Protein AF-A0A7C2S9M1-F1 (afdb_monomer)

Radius of gyration: 26.52 Å; Cα contacts (8 Å, |Δi|>4): 314; chains: 1; bounding box: 68×58×62 Å

Structure (mmCIF, N/CA/C/O backbone):
data_AF-A0A7C2S9M1-F1
#
_entry.id   AF-A0A7C2S9M1-F1
#
loop_
_atom_site.group_PDB
_atom_site.id
_atom_site.type_symbol
_atom_site.label_atom_id
_atom_site.label_alt_id
_atom_site.label_comp_id
_atom_site.label_asym_id
_atom_site.label_entity_id
_atom_site.label_seq_id
_atom_site.pdbx_PDB_ins_code
_atom_site.Cartn_x
_atom_site.Cartn_y
_atom_site.Cartn_z
_atom_site.occupancy
_atom_site.B_iso_or_equiv
_atom_site.auth_seq_id
_atom_site.auth_comp_id
_atom_site.auth_asym_id
_atom_site.auth_atom_id
_atom_site.pdbx_PDB_model_num
ATOM 1 N N . MET A 1 1 ? -7.386 20.215 34.149 1.00 35.69 1 MET A N 1
ATOM 2 C CA . MET A 1 1 ? -6.941 18.807 33.987 1.00 35.69 1 MET A CA 1
ATOM 3 C C . MET A 1 1 ? -7.559 18.108 32.760 1.00 35.69 1 MET A C 1
ATOM 5 O O . MET A 1 1 ? -6.936 17.193 32.240 1.00 35.69 1 MET A O 1
ATOM 9 N N . MET A 1 2 ? -8.681 18.608 32.210 1.00 27.69 2 MET A N 1
ATOM 10 C CA . MET A 1 2 ? -9.363 18.113 30.991 1.00 27.69 2 MET A CA 1
ATOM 11 C C . MET A 1 2 ? -8.541 18.176 29.682 1.00 27.69 2 MET A C 1
ATOM 13 O O . MET A 1 2 ? -8.671 17.319 28.814 1.00 27.69 2 MET A O 1
ATOM 17 N N . GLY A 1 3 ? -7.644 19.161 29.535 1.00 27.09 3 GLY A N 1
ATOM 18 C CA . GLY A 1 3 ? -6.850 19.355 28.309 1.00 27.09 3 GLY A CA 1
ATOM 19 C C . GLY A 1 3 ? -5.738 18.322 28.064 1.00 27.09 3 GLY A C 1
ATOM 20 O O . GLY A 1 3 ? -5.172 18.287 26.974 1.00 27.09 3 GLY A O 1
ATOM 21 N N . ARG A 1 4 ? -5.409 17.466 29.049 1.00 36.22 4 ARG A N 1
ATOM 22 C CA . ARG A 1 4 ? -4.405 16.393 28.883 1.00 36.22 4 ARG A CA 1
ATOM 23 C C . ARG A 1 4 ? -4.998 15.078 28.361 1.00 36.22 4 ARG A C 1
ATOM 25 O O . ARG A 1 4 ? -4.257 14.320 27.741 1.00 36.22 4 ARG A O 1
ATOM 32 N N . MET A 1 5 ? -6.297 14.829 28.560 1.00 34.53 5 MET A N 1
ATOM 33 C CA . MET A 1 5 ? -6.968 13.582 28.151 1.00 34.53 5 MET A CA 1
ATOM 34 C C . MET A 1 5 ? -7.330 13.575 26.661 1.00 34.53 5 MET A C 1
ATOM 36 O O . MET A 1 5 ? -6.961 12.644 25.945 1.00 34.53 5 MET A O 1
ATOM 40 N N . LEU A 1 6 ? -7.907 14.668 26.147 1.00 35.38 6 LEU A N 1
ATOM 41 C CA . LEU A 1 6 ? -8.216 14.814 24.714 1.00 35.38 6 LEU A CA 1
ATOM 42 C C . LEU A 1 6 ? -6.966 14.739 23.822 1.00 35.38 6 LEU A C 1
ATOM 44 O O . LEU A 1 6 ? -7.042 14.343 22.659 1.00 35.38 6 LEU A O 1
ATOM 48 N N . GLY A 1 7 ? -5.796 15.066 24.374 1.00 32.56 7 GLY A N 1
ATOM 49 C CA . GLY A 1 7 ? -4.521 15.042 23.667 1.00 32.56 7 GLY A CA 1
ATOM 50 C C . GLY A 1 7 ? -3.887 13.661 23.485 1.00 32.56 7 GLY A C 1
ATOM 51 O O . GLY A 1 7 ? -2.871 13.600 22.803 1.00 32.56 7 GLY A O 1
ATOM 52 N N . ARG A 1 8 ? -4.398 12.568 24.072 1.00 41.59 8 ARG A N 1
ATOM 53 C CA . ARG A 1 8 ? -3.764 11.236 23.929 1.00 41.59 8 ARG A CA 1
ATOM 54 C C . ARG A 1 8 ? -4.373 10.363 22.835 1.00 41.59 8 ARG A C 1
ATOM 56 O O . ARG A 1 8 ? -3.643 9.592 22.227 1.00 41.59 8 ARG A O 1
ATOM 63 N N . LEU A 1 9 ? -5.655 10.537 22.521 1.00 40.56 9 LEU A N 1
ATOM 64 C CA . LEU A 1 9 ? -6.363 9.704 21.534 1.00 40.56 9 LEU A CA 1
ATOM 65 C C . LEU A 1 9 ? -6.536 10.375 20.182 1.00 40.56 9 LEU A C 1
ATOM 67 O O . LEU A 1 9 ? -6.449 9.729 19.142 1.00 40.56 9 LEU A O 1
ATOM 71 N N . SER A 1 10 ? -6.650 11.702 20.188 1.00 35.19 10 SER A N 1
ATOM 72 C CA . SER A 1 10 ? -6.620 12.524 18.979 1.00 35.19 10 SER A CA 1
ATOM 73 C C . SER A 1 10 ? -5.194 12.803 18.480 1.00 35.19 10 SER A C 1
ATOM 75 O O . SER A 1 10 ? -4.992 13.763 17.745 1.00 35.19 10 SER A O 1
ATOM 77 N N . ARG A 1 11 ? -4.179 12.008 18.866 1.00 39.94 11 ARG A N 1
ATOM 78 C CA . ARG A 1 11 ? -2.767 12.211 18.467 1.00 39.94 11 ARG A CA 1
ATOM 79 C C . ARG A 1 11 ? -2.218 11.276 17.384 1.00 39.94 11 ARG A C 1
ATOM 81 O O . ARG A 1 11 ? -1.064 11.449 17.017 1.00 39.94 11 ARG A O 1
ATOM 88 N N . HIS A 1 12 ? -3.038 10.432 16.758 1.00 46.12 12 HIS A N 1
ATOM 89 C CA . HIS A 1 12 ? -2.711 9.879 15.430 1.00 46.12 12 HIS A CA 1
ATOM 90 C C . HIS A 1 12 ? -3.013 10.765 14.179 1.00 46.12 12 HIS A C 1
ATOM 92 O O . HIS A 1 12 ? -2.731 10.314 13.072 1.00 46.12 12 HIS A O 1
ATOM 98 N N . PRO A 1 13 ? -3.494 12.034 14.236 1.00 36.91 13 PRO A N 1
ATOM 99 C CA . PRO A 1 13 ? -3.621 12.888 13.052 1.00 36.91 13 PRO A CA 1
ATOM 100 C C . PRO A 1 13 ? -2.355 13.682 12.686 1.00 36.91 13 PRO A C 1
ATOM 102 O O . PRO A 1 13 ? -2.393 14.423 11.709 1.00 36.91 13 PRO A O 1
ATOM 105 N N . ARG A 1 14 ? -1.227 13.553 13.407 1.00 46.19 14 ARG A N 1
ATOM 106 C CA . ARG A 1 14 ? 0.032 14.251 13.045 1.00 46.19 14 ARG A CA 1
ATOM 107 C C . ARG A 1 14 ? 1.101 13.365 12.400 1.00 46.19 14 ARG A C 1
ATOM 109 O O . ARG A 1 14 ? 2.083 13.890 11.885 1.00 46.19 14 ARG A O 1
ATOM 116 N N . GLU A 1 15 ? 0.892 12.052 12.345 1.00 53.28 15 GLU A N 1
ATOM 117 C CA . GLU A 1 15 ? 1.808 11.132 11.651 1.00 53.28 15 GLU A CA 1
ATOM 118 C C . GLU A 1 15 ? 1.802 11.337 10.134 1.00 53.28 15 GLU A C 1
ATOM 120 O O . GLU A 1 15 ? 2.834 11.158 9.491 1.00 53.28 15 GLU A O 1
ATOM 125 N N . GLY A 1 16 ? 0.673 11.798 9.579 1.00 61.56 16 GLY A N 1
ATOM 126 C CA . GLY A 1 16 ? 0.530 12.021 8.139 1.00 61.56 16 GLY A CA 1
ATOM 127 C C . GLY A 1 16 ? 1.508 13.050 7.569 1.00 61.56 16 GLY A C 1
ATOM 128 O O . GLY A 1 16 ? 1.836 12.971 6.395 1.00 61.56 16 GLY A O 1
ATOM 129 N N . VAL A 1 17 ? 2.003 13.984 8.392 1.00 74.50 17 VAL A N 1
ATOM 130 C CA . VAL A 1 17 ? 2.982 15.003 7.968 1.00 74.50 17 VAL A CA 1
ATOM 131 C C . VAL A 1 17 ? 4.390 14.684 8.480 1.00 74.50 17 VAL A C 1
ATOM 133 O O . VAL A 1 17 ? 5.373 15.056 7.846 1.00 74.50 17 VAL A O 1
ATOM 136 N N . LEU A 1 18 ? 4.510 13.945 9.588 1.00 83.31 18 LEU A N 1
ATOM 137 C CA . LEU A 1 18 ? 5.804 13.617 10.186 1.00 83.31 18 LEU A CA 1
ATOM 138 C C . LEU A 1 18 ? 6.682 12.780 9.246 1.00 83.31 18 LEU A C 1
ATOM 140 O O . LEU A 1 18 ? 7.838 13.132 9.031 1.00 83.31 18 LEU A O 1
ATOM 144 N N . PHE A 1 19 ? 6.147 11.699 8.672 1.00 86.12 19 PHE A N 1
ATOM 145 C CA . PHE A 1 19 ? 6.928 10.830 7.787 1.00 86.12 19 PHE A CA 1
ATOM 146 C C . PHE A 1 19 ? 7.359 11.513 6.482 1.00 86.12 19 PHE A C 1
ATOM 148 O O . PHE A 1 19 ? 8.540 11.409 6.161 1.00 86.12 19 PHE A O 1
ATOM 155 N N . PRO A 1 20 ? 6.497 12.261 5.765 1.00 88.69 20 PRO A N 1
ATOM 156 C CA . PRO A 1 20 ? 6.938 13.033 4.602 1.00 88.69 20 PRO A CA 1
ATOM 157 C C . PRO A 1 20 ? 8.044 14.045 4.924 1.00 88.69 20 PRO A C 1
ATOM 159 O O . PRO A 1 20 ? 9.014 14.162 4.172 1.00 88.69 20 PRO A O 1
ATOM 162 N N . LEU A 1 21 ? 7.939 14.747 6.060 1.00 89.50 21 LEU A N 1
ATOM 163 C CA . LEU A 1 21 ? 8.978 15.681 6.504 1.00 89.50 21 LEU A CA 1
ATOM 164 C C . LEU A 1 21 ? 10.290 14.959 6.820 1.00 89.50 21 LEU A C 1
ATOM 166 O O . LEU A 1 21 ? 11.351 15.403 6.383 1.00 89.50 21 LEU A O 1
ATOM 170 N N . LEU A 1 22 ? 10.226 13.835 7.539 1.00 90.69 22 LEU A N 1
ATOM 171 C CA . LEU A 1 22 ? 11.396 13.010 7.836 1.00 90.69 22 LEU A CA 1
ATOM 172 C C . LEU A 1 22 ? 12.034 12.455 6.561 1.00 90.69 22 LEU A C 1
ATOM 174 O O . LEU A 1 22 ? 13.250 12.526 6.434 1.00 90.69 22 LEU A O 1
ATOM 178 N N . ASP A 1 23 ? 11.250 11.965 5.601 1.00 91.38 23 ASP A N 1
ATOM 179 C CA . ASP A 1 23 ? 11.767 11.464 4.325 1.00 91.38 23 ASP A CA 1
ATOM 180 C C . ASP A 1 23 ? 12.412 12.589 3.498 1.00 91.38 23 ASP A C 1
ATOM 182 O O . ASP A 1 23 ? 13.440 12.361 2.860 1.00 91.38 23 ASP A O 1
ATOM 186 N N . GLY A 1 24 ? 11.873 13.813 3.557 1.00 90.38 24 GLY A N 1
ATOM 187 C CA . GLY A 1 24 ? 12.497 14.998 2.962 1.00 90.38 24 GLY A CA 1
ATOM 188 C C . GLY A 1 24 ? 13.842 15.341 3.613 1.00 90.38 24 GLY A C 1
ATOM 189 O O . GLY A 1 24 ? 14.839 15.527 2.915 1.00 90.38 24 GLY A O 1
ATOM 190 N N . LEU A 1 25 ? 13.904 15.353 4.949 1.00 92.44 25 LEU A N 1
ATOM 191 C CA . LEU A 1 25 ? 15.147 15.576 5.700 1.00 92.44 25 LEU A CA 1
ATOM 192 C C . LEU A 1 25 ? 16.182 14.475 5.440 1.00 92.44 25 LEU A C 1
ATOM 194 O O . LEU A 1 25 ? 17.357 14.774 5.235 1.00 92.44 25 LEU A O 1
ATOM 198 N N . LEU A 1 26 ? 15.750 13.213 5.401 1.00 93.69 26 LEU A N 1
ATOM 199 C CA . LEU A 1 26 ? 16.592 12.068 5.061 1.00 93.69 26 LEU A CA 1
ATOM 200 C C . LEU A 1 26 ? 17.135 12.176 3.641 1.00 93.69 26 LEU A C 1
ATOM 202 O O . LEU A 1 26 ? 18.296 11.849 3.424 1.00 93.69 26 LEU A O 1
ATOM 206 N N . LEU A 1 27 ? 16.331 12.640 2.679 1.00 91.44 27 LEU A N 1
ATOM 207 C CA . LEU A 1 27 ? 16.788 12.821 1.303 1.00 91.44 27 LEU A CA 1
ATOM 208 C C . LEU A 1 27 ? 17.888 13.884 1.237 1.00 91.44 27 LEU A C 1
ATOM 210 O O . LEU A 1 27 ? 18.922 13.655 0.612 1.00 91.44 27 LEU A O 1
ATOM 214 N N . VAL A 1 28 ? 17.689 15.021 1.910 1.00 89.81 28 VAL A N 1
ATOM 215 C CA . VAL A 1 28 ? 18.697 16.088 1.990 1.00 89.81 28 VAL A CA 1
ATOM 216 C C . VAL A 1 28 ? 19.964 15.578 2.679 1.00 89.81 28 VAL A C 1
ATOM 218 O O . VAL A 1 28 ? 21.058 15.752 2.147 1.00 89.81 28 VAL A O 1
ATOM 221 N N . ALA A 1 29 ? 19.833 14.889 3.814 1.00 91.81 29 ALA A N 1
ATOM 222 C CA . ALA A 1 29 ? 20.965 14.311 4.533 1.00 91.81 29 ALA A CA 1
ATOM 223 C C . ALA A 1 29 ? 21.718 13.270 3.686 1.00 91.81 29 ALA A C 1
ATOM 225 O O . ALA A 1 29 ? 22.946 13.291 3.640 1.00 91.81 29 ALA A O 1
ATOM 226 N N . ALA A 1 30 ? 21.000 12.401 2.970 1.00 92.19 30 ALA A N 1
ATOM 227 C CA . ALA A 1 30 ? 21.582 11.415 2.067 1.00 92.19 30 ALA A CA 1
ATOM 228 C C . ALA A 1 30 ? 22.303 12.078 0.888 1.00 92.19 30 ALA A C 1
ATOM 230 O O . ALA A 1 30 ? 23.391 11.640 0.523 1.00 92.19 30 ALA A O 1
ATOM 231 N N . ALA A 1 31 ? 21.744 13.156 0.330 1.00 87.81 31 ALA A N 1
ATOM 232 C CA . ALA A 1 31 ? 22.381 13.922 -0.736 1.00 87.81 31 ALA A CA 1
ATOM 233 C C . ALA A 1 31 ? 23.676 14.593 -0.264 1.00 87.81 31 ALA A C 1
ATOM 235 O O . ALA A 1 31 ? 24.699 14.505 -0.943 1.00 87.81 31 ALA A O 1
ATOM 236 N N . VAL A 1 32 ? 23.657 15.206 0.924 1.00 88.12 32 VAL A N 1
ATOM 237 C CA . VAL A 1 32 ? 24.851 15.797 1.542 1.00 88.12 32 VAL A CA 1
ATOM 238 C C . VAL A 1 32 ? 25.895 14.718 1.817 1.00 88.12 32 VAL A C 1
ATOM 240 O O . VAL A 1 32 ? 27.049 14.875 1.427 1.00 88.12 32 VAL A O 1
ATOM 243 N N . LEU A 1 33 ? 25.510 13.592 2.418 1.00 90.44 33 LEU A N 1
ATOM 244 C CA . LEU A 1 33 ? 26.434 12.495 2.703 1.00 90.44 33 LEU A CA 1
ATOM 245 C C . LEU A 1 33 ? 27.051 11.926 1.418 1.00 90.44 33 LEU A C 1
ATOM 247 O O . LEU A 1 33 ? 28.268 11.770 1.340 1.00 90.44 33 LEU A O 1
ATOM 251 N N . ALA A 1 34 ? 26.239 11.672 0.389 1.00 88.69 34 ALA A N 1
ATOM 252 C CA . ALA A 1 34 ? 26.712 11.186 -0.904 1.00 88.69 34 ALA A CA 1
ATOM 253 C C . ALA A 1 34 ? 27.684 12.177 -1.564 1.00 88.69 34 ALA A C 1
ATOM 255 O O . ALA A 1 34 ? 28.666 11.762 -2.179 1.00 88.69 34 ALA A O 1
ATOM 256 N N . HIS A 1 35 ? 27.456 13.482 -1.396 1.00 86.31 35 HIS A N 1
ATOM 257 C CA . HIS A 1 35 ? 28.368 14.529 -1.858 1.00 86.31 35 HIS A CA 1
ATOM 258 C C . HIS A 1 35 ? 29.698 14.510 -1.103 1.00 86.31 35 HIS A C 1
ATOM 260 O O . HIS A 1 35 ? 30.757 14.565 -1.724 1.00 86.31 35 HIS A O 1
ATOM 266 N N . TYR A 1 36 ? 29.655 14.384 0.224 1.00 86.38 36 TYR A N 1
ATOM 267 C CA . TYR A 1 36 ? 30.847 14.311 1.073 1.00 86.38 36 TYR A CA 1
ATOM 268 C C . TYR A 1 36 ? 31.701 13.072 0.798 1.00 86.38 36 TYR A C 1
ATOM 270 O O . TYR A 1 36 ? 32.923 13.175 0.789 1.00 86.38 36 TYR A O 1
ATOM 278 N N . VAL A 1 37 ? 31.070 11.918 0.568 1.00 87.75 37 VAL A N 1
ATOM 279 C CA . VAL A 1 37 ? 31.766 10.664 0.243 1.00 87.75 37 VAL A CA 1
ATOM 280 C C . VAL A 1 37 ? 32.378 10.721 -1.156 1.00 87.75 37 VAL A C 1
ATOM 282 O O . VAL A 1 37 ? 33.443 10.157 -1.391 1.00 87.75 37 VAL A O 1
ATOM 285 N N . ARG A 1 38 ? 31.711 11.391 -2.099 1.00 84.31 38 ARG A N 1
ATOM 286 C CA . ARG A 1 38 ? 32.129 11.405 -3.501 1.00 84.31 38 ARG A CA 1
ATOM 287 C C . ARG A 1 38 ? 33.210 12.434 -3.821 1.00 84.31 38 ARG A C 1
ATOM 289 O O . ARG A 1 38 ? 34.024 12.174 -4.705 1.00 84.31 38 ARG A O 1
ATOM 296 N N . PHE A 1 39 ? 33.177 13.607 -3.192 1.00 84.50 39 PHE A N 1
ATOM 297 C CA . PHE A 1 39 ? 34.036 14.729 -3.570 1.00 84.50 39 PHE A CA 1
ATOM 298 C C . PHE A 1 39 ? 35.096 15.033 -2.512 1.00 84.50 39 PHE A C 1
ATOM 300 O O . PHE A 1 39 ? 34.823 15.141 -1.311 1.00 84.50 39 PHE A O 1
ATOM 307 N N . ASN A 1 40 ? 36.321 15.253 -2.987 1.00 83.12 40 ASN A N 1
ATOM 308 C CA . ASN A 1 40 ? 37.431 15.694 -2.154 1.00 83.12 40 ASN A CA 1
ATOM 309 C C . ASN A 1 40 ? 37.140 17.069 -1.520 1.00 83.12 40 ASN A C 1
ATOM 311 O O . ASN A 1 40 ? 36.361 17.851 -2.070 1.00 83.12 40 ASN A O 1
ATOM 315 N N . PRO A 1 41 ? 37.758 17.395 -0.365 1.00 81.56 41 PRO A N 1
ATOM 316 C CA . PRO A 1 41 ? 37.507 18.647 0.356 1.00 81.56 41 PRO A CA 1
ATOM 317 C C . PRO A 1 41 ? 37.638 19.910 -0.505 1.00 81.56 41 PRO A C 1
ATOM 319 O O . PRO A 1 41 ? 36.868 20.848 -0.323 1.00 81.56 41 PRO A O 1
ATOM 322 N N . VAL A 1 42 ? 38.577 19.906 -1.454 1.00 76.75 42 VAL A N 1
ATOM 323 C CA . VAL A 1 42 ? 38.878 21.039 -2.339 1.00 76.75 42 VAL A CA 1
ATOM 324 C C . VAL A 1 42 ? 37.746 21.292 -3.345 1.00 76.75 42 VAL A C 1
ATOM 326 O O . VAL A 1 42 ? 37.352 22.435 -3.556 1.00 76.75 42 VAL A O 1
ATOM 329 N N . ASP A 1 43 ? 37.145 20.233 -3.895 1.00 77.38 43 ASP A N 1
ATOM 330 C CA . ASP A 1 43 ? 36.100 20.335 -4.926 1.00 77.38 43 ASP A CA 1
ATOM 331 C C . ASP A 1 43 ? 34.683 20.466 -4.343 1.00 77.38 43 ASP A C 1
ATOM 333 O O . ASP A 1 43 ? 33.731 20.827 -5.045 1.00 77.38 43 ASP A O 1
ATOM 337 N N . ARG A 1 44 ? 34.518 20.180 -3.042 1.00 81.25 44 ARG A N 1
ATOM 338 C CA . ARG A 1 44 ? 33.210 20.174 -2.368 1.00 81.25 44 ARG A CA 1
ATOM 339 C C . ARG A 1 44 ? 32.494 21.516 -2.453 1.00 81.25 44 ARG A C 1
ATOM 341 O O . ARG A 1 44 ? 31.294 21.521 -2.730 1.00 81.25 44 ARG A O 1
ATOM 348 N N . ALA A 1 45 ? 33.211 22.618 -2.228 1.00 77.38 45 ALA A N 1
ATOM 349 C CA . ALA A 1 45 ? 32.640 23.964 -2.230 1.00 77.38 45 ALA A CA 1
ATOM 350 C C . ALA A 1 45 ? 32.132 24.361 -3.625 1.00 77.38 45 ALA A C 1
ATOM 352 O O . ALA A 1 45 ? 31.001 24.825 -3.764 1.00 77.38 45 ALA A O 1
ATOM 353 N N . ALA A 1 46 ? 32.922 24.084 -4.666 1.00 76.12 46 ALA A N 1
ATOM 354 C CA . ALA A 1 46 ? 32.559 24.381 -6.048 1.00 76.12 46 ALA A CA 1
ATOM 355 C C . ALA A 1 46 ? 31.340 23.569 -6.518 1.00 76.12 46 ALA A C 1
ATOM 357 O O . ALA A 1 46 ? 30.453 24.101 -7.184 1.00 76.12 46 ALA A O 1
ATOM 358 N N . HIS A 1 47 ? 31.252 22.287 -6.152 1.00 75.00 47 HIS A N 1
ATOM 359 C CA . HIS A 1 47 ? 30.088 21.473 -6.504 1.00 75.00 47 HIS A CA 1
ATOM 360 C C . HIS A 1 47 ? 28.834 21.823 -5.688 1.00 75.00 47 HIS A C 1
ATOM 362 O O . HIS A 1 47 ? 27.728 21.704 -6.213 1.00 75.00 47 HIS A O 1
ATOM 368 N N . PHE A 1 48 ? 28.982 22.259 -4.433 1.00 74.50 48 PHE A N 1
ATOM 369 C CA . PHE A 1 48 ? 27.846 22.705 -3.622 1.00 74.50 48 PHE A CA 1
ATOM 370 C C . PHE A 1 48 ? 27.254 24.018 -4.159 1.00 74.50 48 PHE A C 1
ATOM 372 O O . PHE A 1 48 ? 26.035 24.132 -4.272 1.00 74.50 48 PHE A O 1
ATOM 379 N N . ALA A 1 49 ? 28.101 24.956 -4.601 1.00 75.19 49 ALA A N 1
ATOM 380 C CA . ALA A 1 49 ? 27.664 26.197 -5.248 1.00 75.19 49 ALA A CA 1
ATOM 381 C C . ALA A 1 49 ? 26.802 25.939 -6.504 1.00 75.19 49 ALA A C 1
ATOM 383 O O . ALA A 1 49 ? 25.739 26.539 -6.670 1.00 75.19 49 ALA A O 1
ATOM 384 N N . ARG A 1 50 ? 27.166 24.948 -7.332 1.00 74.00 50 ARG A N 1
ATOM 385 C CA . ARG A 1 50 ? 26.358 24.554 -8.507 1.00 74.00 50 ARG A CA 1
ATOM 386 C C . ARG A 1 50 ? 24.977 23.997 -8.158 1.00 74.00 50 ARG A C 1
ATOM 388 O O . ARG A 1 50 ? 24.051 24.101 -8.964 1.00 74.00 50 ARG A O 1
ATOM 395 N N . LEU A 1 51 ? 24.827 23.380 -6.982 1.00 72.12 51 LEU A N 1
ATOM 396 C CA . LEU A 1 51 ? 23.526 22.907 -6.503 1.00 72.12 51 LEU A CA 1
ATOM 397 C C . LEU A 1 51 ? 22.630 24.096 -6.130 1.00 72.12 51 LEU A C 1
ATOM 399 O O . LEU A 1 51 ? 21.456 24.100 -6.490 1.00 72.12 51 LEU A O 1
ATOM 403 N N . SER A 1 52 ? 23.189 25.124 -5.479 1.00 73.38 52 SER A N 1
ATOM 404 C CA . SER A 1 52 ? 22.453 26.360 -5.176 1.00 73.38 52 SER A CA 1
ATOM 405 C C . SER A 1 52 ? 22.094 27.179 -6.417 1.00 73.38 52 SER A C 1
ATOM 407 O O . SER A 1 52 ? 21.061 27.838 -6.420 1.00 73.38 52 SER A O 1
ATOM 409 N N . GLU A 1 53 ? 22.886 27.092 -7.487 1.00 79.88 53 GLU A N 1
ATOM 410 C CA . GLU A 1 53 ? 22.568 27.710 -8.784 1.00 79.88 53 GLU A CA 1
ATOM 411 C C . GLU A 1 53 ? 21.375 27.038 -9.486 1.00 79.88 53 GLU A C 1
ATOM 413 O O . GLU A 1 53 ? 20.731 27.647 -10.337 1.00 79.88 53 GLU A O 1
ATOM 418 N N . ASN A 1 54 ? 21.047 25.791 -9.126 1.00 78.81 54 ASN A N 1
ATOM 419 C CA . ASN A 1 54 ? 19.976 25.008 -9.742 1.00 78.81 54 ASN A CA 1
ATOM 420 C C . ASN A 1 54 ? 18.978 24.491 -8.689 1.00 78.81 54 ASN A C 1
ATOM 422 O O . ASN A 1 54 ? 18.807 23.274 -8.542 1.00 78.81 54 ASN A O 1
ATOM 426 N N . PRO A 1 55 ? 18.256 25.385 -7.983 1.00 80.56 55 PRO A N 1
ATOM 427 C CA . PRO A 1 55 ? 17.326 24.984 -6.926 1.00 80.56 55 PRO A CA 1
ATOM 428 C C . PRO A 1 55 ? 16.186 24.106 -7.462 1.00 80.56 55 PRO A C 1
ATOM 430 O O . PRO A 1 55 ? 15.653 23.272 -6.731 1.00 80.56 55 PRO A O 1
ATOM 433 N N . GLY A 1 56 ? 15.858 24.240 -8.754 1.00 82.44 56 GLY A N 1
ATOM 434 C CA . GLY A 1 56 ? 14.848 23.433 -9.433 1.00 82.44 56 GLY A CA 1
ATOM 435 C C . GLY A 1 56 ? 15.078 21.931 -9.277 1.00 82.44 56 GLY A C 1
ATOM 436 O O . GLY A 1 56 ? 14.120 21.222 -8.990 1.00 82.44 56 GLY A O 1
ATOM 437 N N . LEU A 1 57 ? 16.331 21.461 -9.345 1.00 80.25 57 LEU A N 1
ATOM 438 C CA . LEU A 1 57 ? 16.634 20.040 -9.179 1.00 80.25 57 LEU A CA 1
ATOM 439 C C . LEU A 1 57 ? 16.324 19.559 -7.760 1.00 80.25 57 LEU A C 1
ATOM 441 O O . LEU A 1 57 ? 15.734 18.494 -7.594 1.00 80.25 57 LEU A O 1
ATOM 445 N N . ALA A 1 58 ? 16.713 20.329 -6.742 1.00 80.94 58 ALA A N 1
ATOM 446 C CA . ALA A 1 58 ? 16.453 19.984 -5.347 1.00 80.94 58 ALA A CA 1
ATOM 447 C C . ALA A 1 58 ? 14.944 19.952 -5.059 1.00 80.94 58 ALA A C 1
ATOM 449 O O . ALA A 1 58 ? 14.460 19.028 -4.407 1.00 80.94 58 ALA A O 1
ATOM 450 N N . VAL A 1 59 ? 14.193 20.909 -5.615 1.00 84.69 59 VAL A N 1
ATOM 451 C CA . VAL A 1 59 ? 12.731 20.972 -5.494 1.00 84.69 59 VAL A CA 1
ATOM 452 C C . VAL A 1 59 ? 12.065 19.792 -6.199 1.00 84.69 59 VAL A C 1
ATOM 454 O O . VAL A 1 59 ? 11.297 19.073 -5.562 1.00 84.69 59 VAL A O 1
ATOM 457 N N . THR A 1 60 ? 12.393 19.519 -7.469 1.00 84.00 60 THR A N 1
ATOM 458 C CA . THR A 1 60 ? 11.908 18.302 -8.149 1.00 84.00 60 THR A CA 1
ATOM 459 C C . THR A 1 60 ? 12.346 17.045 -7.417 1.00 84.00 60 THR A C 1
ATOM 461 O O . THR A 1 60 ? 11.613 16.064 -7.396 1.00 84.00 60 THR A O 1
ATOM 464 N N . GLY A 1 61 ? 13.508 17.121 -6.770 1.00 83.88 61 GLY A N 1
ATOM 465 C CA . GLY A 1 61 ? 14.093 16.123 -5.903 1.00 83.88 61 GLY A CA 1
ATOM 466 C C . GLY A 1 61 ? 13.139 15.685 -4.789 1.00 83.88 61 GLY A C 1
ATOM 467 O O . GLY A 1 61 ? 12.697 14.544 -4.683 1.00 83.88 61 GLY A O 1
ATOM 468 N N . VAL A 1 62 ? 12.796 16.651 -3.946 1.00 85.75 62 VAL A N 1
ATOM 469 C CA . VAL A 1 62 ? 11.928 16.442 -2.786 1.00 85.75 62 VAL A CA 1
ATOM 470 C C . VAL A 1 62 ? 10.491 16.130 -3.212 1.00 85.75 62 VAL A C 1
ATOM 472 O O . VAL A 1 62 ? 9.880 15.197 -2.695 1.00 85.75 62 VAL A O 1
ATOM 475 N N . LEU A 1 63 ? 9.950 16.859 -4.191 1.00 88.19 63 LEU A N 1
ATOM 476 C CA . LEU A 1 63 ? 8.580 16.637 -4.658 1.00 88.19 63 LEU A CA 1
ATOM 477 C C . LEU A 1 63 ? 8.411 15.268 -5.316 1.00 88.19 63 LEU A C 1
ATOM 479 O O . LEU A 1 63 ? 7.406 14.594 -5.094 1.00 88.19 63 LEU A O 1
ATOM 483 N N . GLY A 1 64 ? 9.392 14.841 -6.107 1.00 87.00 64 GLY A N 1
ATOM 484 C CA . GLY A 1 64 ? 9.332 13.569 -6.800 1.00 87.00 64 GLY A CA 1
ATOM 485 C C . GLY A 1 64 ? 9.448 12.382 -5.850 1.00 87.00 64 GLY A C 1
ATOM 486 O O . GLY A 1 64 ? 8.658 11.447 -5.985 1.00 87.00 64 GLY A O 1
ATOM 487 N N . ILE A 1 65 ? 10.322 12.431 -4.830 1.00 88.88 65 ILE A N 1
ATOM 488 C CA . ILE A 1 65 ? 10.322 11.373 -3.809 1.00 88.88 65 ILE A CA 1
ATOM 489 C C . ILE A 1 65 ? 9.007 11.350 -3.035 1.00 88.88 65 ILE A C 1
ATOM 491 O O . ILE A 1 65 ? 8.494 10.272 -2.759 1.00 88.88 65 ILE A O 1
ATOM 495 N N . TRP A 1 66 ? 8.413 12.504 -2.720 1.00 90.62 66 TRP A N 1
ATOM 496 C CA . TRP A 1 66 ? 7.125 12.538 -2.030 1.00 90.62 66 TRP A CA 1
ATOM 497 C C . TRP A 1 66 ? 6.008 11.943 -2.877 1.00 90.62 66 TRP A C 1
ATOM 499 O O . TRP A 1 66 ? 5.220 11.153 -2.357 1.00 90.62 66 TRP A O 1
ATOM 509 N N . LEU A 1 67 ? 5.965 12.262 -4.171 1.00 88.81 67 LEU A N 1
ATOM 510 C CA . LEU A 1 67 ? 4.992 11.698 -5.101 1.00 88.81 67 LEU A CA 1
ATOM 511 C C . LEU A 1 67 ? 5.143 10.176 -5.192 1.00 88.81 67 LEU A C 1
ATOM 513 O O . LEU A 1 67 ? 4.169 9.447 -5.015 1.00 88.81 67 LEU A O 1
ATOM 517 N N . VAL A 1 68 ? 6.370 9.695 -5.404 1.00 91.06 68 VAL A N 1
ATOM 518 C CA . VAL A 1 68 ? 6.665 8.264 -5.521 1.00 91.06 68 VAL A CA 1
ATOM 519 C C . VAL A 1 68 ? 6.400 7.532 -4.207 1.00 91.06 68 VAL A C 1
ATOM 521 O O . VAL A 1 68 ? 5.790 6.470 -4.220 1.00 91.06 68 VAL A O 1
ATOM 524 N N . ALA A 1 69 ? 6.803 8.090 -3.067 1.00 88.94 69 ALA A N 1
ATOM 525 C CA . ALA A 1 69 ? 6.561 7.493 -1.758 1.00 88.94 69 ALA A CA 1
ATOM 526 C C . ALA A 1 69 ? 5.067 7.456 -1.407 1.00 88.94 69 ALA A C 1
ATOM 528 O O . ALA A 1 69 ? 4.598 6.481 -0.823 1.00 88.94 69 ALA A O 1
ATOM 529 N N . THR A 1 70 ? 4.304 8.472 -1.818 1.00 86.38 70 THR A N 1
ATOM 530 C CA . THR A 1 70 ? 2.840 8.471 -1.696 1.00 86.38 70 THR A CA 1
ATOM 531 C C . THR A 1 70 ? 2.224 7.386 -2.576 1.00 86.38 70 THR A C 1
ATOM 533 O O . THR A 1 70 ? 1.400 6.618 -2.090 1.00 86.38 70 THR A O 1
ATOM 536 N N . ALA A 1 71 ? 2.658 7.268 -3.836 1.00 85.06 71 ALA A N 1
ATOM 537 C CA . ALA A 1 71 ? 2.192 6.228 -4.755 1.00 85.06 71 ALA A CA 1
ATOM 538 C C . ALA A 1 71 ? 2.579 4.813 -4.292 1.00 85.06 71 ALA A C 1
ATOM 540 O O . ALA A 1 71 ? 1.817 3.871 -4.473 1.00 85.06 71 ALA A O 1
ATOM 541 N N . ALA A 1 72 ? 3.737 4.671 -3.646 1.00 86.81 72 ALA A N 1
ATOM 542 C CA . ALA A 1 72 ? 4.193 3.441 -3.004 1.00 86.81 72 ALA A CA 1
ATOM 543 C C . ALA A 1 72 ? 3.539 3.200 -1.631 1.00 86.81 72 ALA A C 1
ATOM 545 O O . ALA A 1 72 ? 3.948 2.291 -0.908 1.00 86.81 72 ALA A O 1
ATOM 546 N N . GLU A 1 73 ? 2.559 4.027 -1.252 1.00 86.12 73 GLU A N 1
ATOM 547 C CA . GLU A 1 73 ? 1.789 3.907 -0.018 1.00 86.12 73 GLU A CA 1
ATOM 548 C C . GLU A 1 73 ? 2.657 3.912 1.258 1.00 86.12 73 GLU A C 1
ATOM 550 O O . GLU A 1 73 ? 2.306 3.315 2.278 1.00 86.12 73 GLU A O 1
ATOM 555 N N . LEU A 1 74 ? 3.804 4.602 1.233 1.00 85.50 74 LEU A N 1
ATOM 556 C CA . 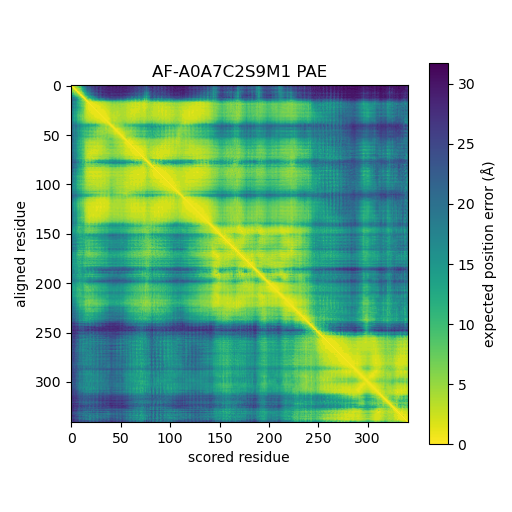LEU A 1 74 ? 4.739 4.686 2.366 1.00 85.50 74 LEU A CA 1
ATOM 557 C C . LEU A 1 74 ? 4.256 5.592 3.506 1.00 85.50 74 LEU A C 1
ATOM 559 O O . LEU A 1 74 ? 4.886 5.616 4.568 1.00 85.50 74 LEU A O 1
ATOM 563 N N . TYR A 1 75 ? 3.169 6.330 3.281 1.00 83.44 75 TYR A N 1
ATOM 564 C CA . TYR A 1 75 ? 2.525 7.224 4.248 1.00 83.44 75 TYR A CA 1
ATOM 565 C C . TYR A 1 75 ? 1.147 6.714 4.699 1.00 83.44 75 TYR A C 1
ATOM 567 O O . TYR A 1 75 ? 0.352 7.477 5.253 1.00 83.44 75 TYR A O 1
ATOM 575 N N . GLN A 1 76 ? 0.834 5.437 4.448 1.00 71.69 76 GLN A N 1
ATOM 576 C CA . GLN A 1 76 ? -0.365 4.817 5.009 1.00 71.69 76 GLN A CA 1
ATOM 577 C C . GLN A 1 76 ? -0.314 4.803 6.541 1.00 71.69 76 GLN A C 1
ATOM 579 O O . GLN A 1 76 ? 0.747 4.693 7.148 1.00 71.69 76 GLN A O 1
ATOM 584 N N . LYS A 1 77 ? -1.494 4.919 7.162 1.00 63.06 77 LYS A N 1
ATOM 585 C CA . LYS A 1 77 ? -1.644 4.918 8.627 1.00 63.06 77 LYS A CA 1
ATOM 586 C C . LYS A 1 77 ? -1.471 3.528 9.247 1.00 63.06 77 LYS A C 1
ATOM 588 O O . LYS A 1 77 ? -1.184 3.438 10.434 1.00 63.06 77 LYS A O 1
ATOM 593 N N . ALA A 1 78 ? -1.674 2.467 8.468 1.00 62.50 78 ALA A N 1
ATOM 594 C CA . ALA A 1 78 ? -1.473 1.095 8.921 1.00 62.50 78 ALA A CA 1
ATOM 595 C C . ALA A 1 78 ? 0.030 0.778 9.021 1.00 62.50 78 ALA A C 1
ATOM 597 O O . ALA A 1 78 ? 0.818 1.233 8.188 1.00 62.50 78 ALA A O 1
ATOM 598 N N . HIS A 1 79 ? 0.441 -0.010 10.022 1.00 66.19 79 HIS A N 1
ATOM 599 C CA . HIS A 1 79 ? 1.845 -0.422 10.118 1.00 66.19 79 HIS A CA 1
ATOM 600 C C . HIS A 1 79 ? 2.205 -1.374 8.985 1.00 66.19 79 HIS A C 1
ATOM 602 O O . HIS A 1 79 ? 1.571 -2.411 8.806 1.00 66.19 79 HIS A O 1
ATOM 608 N N . LEU A 1 80 ? 3.292 -1.052 8.290 1.00 65.88 80 LEU A N 1
ATOM 609 C CA . LEU A 1 80 ? 3.866 -1.919 7.270 1.00 65.88 80 LEU A CA 1
ATOM 610 C C . LEU A 1 80 ? 4.644 -3.058 7.922 1.00 65.88 80 LEU A C 1
ATOM 612 O O . LEU A 1 80 ? 5.576 -2.832 8.712 1.00 65.88 80 LEU A O 1
ATOM 616 N N . LEU A 1 81 ? 4.333 -4.290 7.522 1.00 74.25 81 LEU A N 1
ATOM 617 C CA . LEU A 1 81 ? 5.128 -5.447 7.913 1.00 74.25 81 LEU A CA 1
ATOM 618 C C . LEU A 1 81 ? 6.580 -5.290 7.417 1.00 74.25 81 LEU A C 1
ATOM 620 O O . LEU A 1 81 ? 6.833 -4.582 6.437 1.00 74.25 81 LEU A O 1
ATOM 624 N N . PRO A 1 82 ? 7.574 -5.924 8.068 1.00 79.81 82 PRO A N 1
ATOM 625 C CA . PRO A 1 82 ? 8.979 -5.760 7.688 1.00 79.81 82 PRO A CA 1
ATOM 626 C C . PRO A 1 82 ? 9.255 -6.049 6.203 1.00 79.81 82 PRO A C 1
ATOM 628 O O . PRO A 1 82 ? 9.967 -5.281 5.559 1.00 79.81 82 PRO A O 1
ATOM 631 N N . GLY A 1 83 ? 8.643 -7.103 5.648 1.00 81.06 83 GLY A N 1
ATOM 632 C CA . GLY A 1 83 ? 8.782 -7.464 4.232 1.00 81.06 83 GLY A CA 1
ATOM 633 C C . GLY A 1 83 ? 8.139 -6.449 3.282 1.00 81.06 83 GLY A C 1
ATOM 634 O O . GLY A 1 83 ? 8.769 -6.027 2.315 1.00 81.06 83 GLY A O 1
ATOM 635 N N . GLU A 1 84 ? 6.923 -5.994 3.586 1.00 82.75 84 GLU A N 1
ATOM 636 C CA . GLU A 1 84 ? 6.209 -4.994 2.779 1.00 82.75 84 GLU A CA 1
ATOM 637 C C . GLU A 1 84 ? 6.935 -3.654 2.764 1.00 82.75 84 GLU A C 1
ATOM 639 O O . GLU A 1 84 ? 7.061 -3.011 1.727 1.00 82.75 84 GLU A O 1
ATOM 644 N N . ARG A 1 85 ? 7.458 -3.244 3.919 1.00 87.88 85 ARG A N 1
ATOM 645 C CA . ARG A 1 85 ? 8.255 -2.028 4.055 1.00 87.88 85 ARG A CA 1
ATOM 646 C C . ARG A 1 85 ? 9.507 -2.082 3.195 1.00 87.88 85 ARG A C 1
ATOM 648 O O . ARG A 1 85 ? 9.791 -1.106 2.509 1.00 87.88 85 ARG A O 1
ATOM 655 N N . LEU A 1 86 ? 10.241 -3.198 3.227 1.00 89.69 86 LEU A N 1
ATOM 656 C CA . LEU A 1 86 ? 11.418 -3.381 2.383 1.00 89.69 86 LEU A CA 1
ATOM 657 C C . LEU A 1 86 ? 11.037 -3.242 0.909 1.00 89.69 86 LEU A C 1
ATOM 659 O O . LEU A 1 86 ? 11.613 -2.415 0.210 1.00 89.69 86 LEU A O 1
ATOM 663 N N . LEU A 1 87 ? 10.010 -3.972 0.472 1.00 88.88 87 LEU A N 1
ATOM 664 C CA . LEU A 1 87 ? 9.533 -3.938 -0.906 1.00 88.88 87 LEU A CA 1
ATOM 665 C C . LEU A 1 87 ? 9.117 -2.524 -1.347 1.00 88.88 87 LEU A C 1
ATOM 667 O O . LEU A 1 87 ? 9.589 -2.040 -2.374 1.00 88.88 87 LEU A O 1
ATOM 671 N N . ARG A 1 88 ? 8.270 -1.842 -0.564 1.00 90.81 88 ARG A N 1
ATOM 672 C CA . ARG A 1 88 ? 7.740 -0.506 -0.889 1.00 90.81 88 ARG A CA 1
ATOM 673 C C . ARG A 1 88 ? 8.831 0.563 -0.895 1.00 90.81 88 ARG A C 1
ATOM 675 O O . ARG A 1 88 ? 8.854 1.392 -1.801 1.00 90.81 88 ARG A O 1
ATOM 682 N N . VAL A 1 89 ? 9.761 0.538 0.065 1.00 91.88 89 VAL A N 1
ATOM 683 C CA . VAL A 1 89 ? 10.890 1.485 0.092 1.00 91.88 89 VAL A CA 1
ATOM 684 C C . VAL A 1 89 ? 11.843 1.226 -1.073 1.00 91.88 89 VAL A C 1
ATOM 686 O O . VAL A 1 89 ? 12.262 2.178 -1.727 1.00 91.88 89 VAL A O 1
ATOM 689 N N . SER A 1 90 ? 12.153 -0.037 -1.383 1.00 90.50 90 SER A N 1
ATOM 690 C CA . SER A 1 90 ? 12.987 -0.388 -2.538 1.00 90.50 90 SER A CA 1
ATOM 691 C C . SER A 1 90 ? 12.345 0.040 -3.857 1.00 90.50 90 SER A C 1
ATOM 693 O O . SER A 1 90 ? 13.022 0.638 -4.693 1.00 90.50 90 SER A O 1
ATOM 695 N N . PHE A 1 91 ? 11.042 -0.203 -4.027 1.00 91.81 91 PHE A N 1
ATOM 696 C CA . PHE A 1 91 ? 10.288 0.268 -5.186 1.00 91.81 91 PHE A CA 1
ATOM 697 C C . PHE A 1 91 ? 10.335 1.795 -5.294 1.00 91.81 91 PHE A C 1
ATOM 699 O O . PHE A 1 91 ? 10.687 2.320 -6.350 1.00 91.81 91 PHE A O 1
ATOM 706 N N . ALA A 1 92 ? 10.058 2.506 -4.196 1.00 92.56 92 ALA A N 1
ATOM 707 C CA . ALA A 1 92 ? 10.079 3.962 -4.183 1.00 92.56 92 ALA A CA 1
ATOM 708 C C . ALA A 1 92 ? 11.468 4.522 -4.518 1.00 92.56 92 ALA A C 1
ATOM 710 O O . ALA A 1 92 ? 11.581 5.423 -5.342 1.00 92.56 92 ALA A O 1
ATOM 711 N N . ALA A 1 93 ? 12.533 3.957 -3.946 1.00 92.00 93 ALA A N 1
ATOM 712 C CA . ALA A 1 93 ? 13.905 4.377 -4.210 1.00 92.00 93 ALA A CA 1
ATOM 713 C C . ALA A 1 93 ? 14.315 4.152 -5.673 1.00 92.00 93 ALA A C 1
ATOM 715 O O . ALA A 1 93 ? 14.965 5.013 -6.268 1.00 92.00 93 ALA A O 1
ATOM 716 N N . LEU A 1 94 ? 13.921 3.017 -6.261 1.00 91.62 94 LEU A N 1
ATOM 717 C CA . LEU A 1 94 ? 14.219 2.686 -7.653 1.00 91.62 94 LEU A CA 1
ATOM 718 C C . LEU A 1 94 ? 13.439 3.581 -8.621 1.00 91.62 94 LEU A C 1
ATOM 720 O O . LEU A 1 94 ? 14.044 4.208 -9.488 1.00 91.62 94 LEU A O 1
ATOM 724 N N . ALA A 1 95 ? 12.119 3.686 -8.447 1.00 89.94 95 ALA A N 1
ATOM 725 C CA . ALA A 1 95 ? 11.270 4.538 -9.275 1.00 89.94 95 ALA A CA 1
ATOM 726 C C . ALA A 1 95 ? 11.732 6.000 -9.211 1.00 89.94 95 ALA A C 1
ATOM 728 O O . ALA A 1 95 ? 11.878 6.662 -10.238 1.00 89.94 95 ALA A O 1
ATOM 729 N N . TRP A 1 96 ? 12.058 6.479 -8.011 1.00 91.25 96 TRP A N 1
ATOM 730 C CA . TRP A 1 96 ? 12.585 7.818 -7.807 1.00 91.25 96 TRP A CA 1
ATOM 731 C C . TRP A 1 96 ? 13.959 8.034 -8.456 1.00 91.25 96 TRP A C 1
ATOM 733 O O . TRP A 1 96 ? 14.166 9.028 -9.151 1.00 91.25 96 TRP A O 1
ATOM 743 N N . GLY A 1 97 ? 14.889 7.089 -8.294 1.00 88.75 97 GLY A N 1
ATOM 744 C CA . GLY A 1 97 ? 16.204 7.156 -8.931 1.00 88.75 97 GLY A CA 1
ATOM 745 C C . GLY A 1 97 ? 16.129 7.191 -10.457 1.00 88.75 97 GLY A C 1
ATOM 746 O O . GLY A 1 97 ? 16.865 7.950 -11.089 1.00 88.75 97 GLY A O 1
ATOM 747 N N . VAL A 1 98 ? 15.202 6.432 -11.048 1.00 88.75 98 VAL A N 1
ATOM 748 C CA . VAL A 1 98 ? 14.926 6.461 -12.491 1.00 88.75 98 VAL A CA 1
ATOM 749 C C . VAL A 1 98 ? 14.357 7.815 -12.914 1.00 88.75 98 VAL A C 1
ATOM 751 O O . VAL A 1 98 ? 14.843 8.389 -13.886 1.00 88.75 98 VAL A O 1
ATOM 754 N N . LEU A 1 99 ? 13.384 8.365 -12.181 1.00 88.06 99 LEU A N 1
ATOM 755 C CA . LEU A 1 99 ? 12.803 9.678 -12.487 1.00 88.06 99 LEU A CA 1
ATOM 756 C C . LEU A 1 99 ? 13.841 10.803 -12.414 1.00 88.06 99 LEU A C 1
ATOM 758 O O . LEU A 1 99 ? 13.904 11.626 -13.325 1.00 88.06 99 LEU A O 1
ATOM 762 N N . LEU A 1 100 ? 14.698 10.811 -11.389 1.00 86.06 100 LEU A N 1
ATOM 763 C CA . LEU A 1 100 ? 15.827 11.743 -11.297 1.00 86.06 100 LEU A CA 1
ATOM 764 C C . LEU A 1 100 ? 16.780 11.601 -12.478 1.00 86.06 100 LEU A C 1
ATOM 766 O O . LEU A 1 100 ? 17.196 12.601 -13.058 1.00 86.06 100 LEU A O 1
ATOM 770 N N . ALA A 1 101 ? 17.141 10.366 -12.831 1.00 87.00 101 ALA A N 1
ATOM 771 C CA . ALA A 1 101 ? 18.031 10.114 -13.952 1.00 87.00 101 ALA A CA 1
ATOM 772 C C . ALA A 1 101 ? 17.418 10.593 -15.275 1.00 87.00 101 ALA A C 1
ATOM 774 O O . ALA A 1 101 ? 18.126 11.183 -16.078 1.00 87.00 101 ALA A O 1
ATOM 775 N N . LEU A 1 102 ? 16.116 10.397 -15.496 1.00 87.06 102 LEU A N 1
ATOM 776 C CA . LEU A 1 102 ? 15.412 10.919 -16.671 1.00 87.06 102 LEU A CA 1
ATOM 777 C C . LEU A 1 102 ? 15.354 12.451 -16.668 1.00 87.06 102 LEU A C 1
ATOM 779 O O . LEU A 1 102 ? 15.595 13.076 -17.699 1.00 87.06 102 LEU A O 1
ATOM 783 N N . ALA A 1 103 ? 15.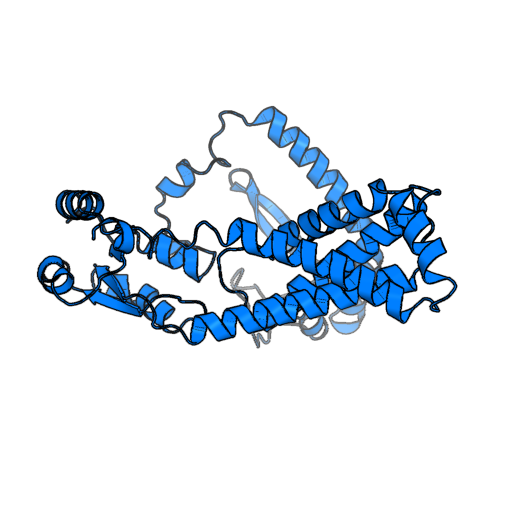099 13.066 -15.512 1.00 85.19 103 ALA A N 1
ATOM 784 C CA . ALA A 1 103 ? 15.039 14.517 -15.375 1.00 85.19 103 ALA A CA 1
ATOM 785 C C . ALA A 1 103 ? 16.364 15.203 -15.753 1.00 85.19 103 ALA A C 1
ATOM 787 O O . ALA A 1 103 ? 16.340 16.262 -16.379 1.00 85.19 103 ALA A O 1
ATOM 788 N N . THR A 1 104 ? 17.517 14.586 -15.461 1.00 85.25 104 THR A N 1
ATOM 789 C CA . THR A 1 104 ? 18.824 15.128 -15.882 1.00 85.25 104 THR A CA 1
ATOM 790 C C . THR A 1 104 ? 19.073 15.032 -17.391 1.00 85.25 104 THR A C 1
ATOM 792 O O . THR A 1 104 ? 19.885 15.796 -17.910 1.00 85.25 104 THR A O 1
ATOM 795 N N . TYR A 1 105 ? 18.369 14.156 -18.120 1.00 86.19 105 TYR A N 1
ATOM 796 C CA . TYR A 1 105 ? 18.385 14.154 -19.590 1.00 86.19 105 TYR A CA 1
ATOM 797 C C . TYR A 1 105 ? 17.421 15.183 -20.186 1.00 86.19 105 TYR A C 1
ATOM 799 O O . TYR A 1 105 ? 17.731 15.774 -21.218 1.00 86.19 105 TYR A O 1
ATOM 807 N N . LEU A 1 106 ? 16.267 15.403 -19.549 1.00 87.06 106 LEU A N 1
ATOM 808 C CA . LEU A 1 106 ? 15.263 16.366 -20.015 1.00 87.06 106 LEU A CA 1
ATOM 809 C C . LEU A 1 106 ? 15.697 17.819 -19.810 1.00 87.06 106 LEU A C 1
ATOM 811 O O . LEU A 1 106 ? 15.326 18.683 -20.601 1.00 87.06 106 LEU A O 1
ATOM 815 N N . VAL A 1 107 ? 16.481 18.092 -18.764 1.00 86.81 107 VAL A N 1
ATOM 816 C CA . VAL A 1 107 ? 16.974 19.432 -18.434 1.00 86.81 107 VAL A CA 1
ATOM 817 C C . VAL A 1 107 ? 18.507 19.427 -18.492 1.00 86.81 107 VAL A C 1
ATOM 819 O O . VAL A 1 107 ? 19.161 19.116 -17.496 1.00 86.81 107 VAL A O 1
ATOM 822 N N . PRO A 1 108 ? 19.121 19.785 -19.639 1.00 81.94 108 PRO A N 1
ATOM 823 C CA . PRO A 1 108 ? 20.566 19.650 -19.853 1.00 81.94 108 PRO A CA 1
ATOM 824 C C . PRO A 1 108 ? 21.451 20.480 -18.914 1.00 81.94 108 PRO A C 1
ATOM 826 O O . PRO A 1 108 ? 22.658 20.239 -18.842 1.00 81.94 108 PRO A O 1
ATOM 829 N N . THR A 1 109 ? 20.885 21.468 -18.215 1.00 81.75 109 THR A N 1
ATOM 830 C CA . THR A 1 109 ? 21.586 22.252 -17.187 1.00 81.75 109 THR A CA 1
ATOM 831 C C . THR A 1 109 ? 21.789 21.456 -15.894 1.00 81.75 109 THR A C 1
ATOM 833 O O . THR A 1 109 ? 22.721 21.734 -15.141 1.00 81.75 109 THR A O 1
ATOM 836 N N . TRP A 1 110 ? 20.996 20.406 -15.651 1.00 82.38 110 TRP A N 1
ATOM 837 C CA . TRP A 1 110 ? 21.064 19.566 -14.453 1.00 82.38 110 TRP A CA 1
ATOM 838 C C . TRP A 1 110 ? 22.109 18.452 -14.591 1.00 82.38 110 TRP A C 1
ATOM 840 O O . TRP A 1 110 ? 21.807 17.259 -14.555 1.00 82.38 110 TRP A O 1
ATOM 850 N N . LYS A 1 111 ? 23.382 18.831 -14.737 1.00 74.31 111 LYS A N 1
ATOM 851 C CA . LYS A 1 111 ? 24.492 17.874 -14.868 1.00 74.31 111 LYS A CA 1
ATOM 852 C C . LYS A 1 111 ? 25.020 17.441 -13.501 1.00 74.31 111 LYS A C 1
ATOM 854 O O . LYS A 1 111 ? 25.847 18.123 -12.901 1.00 74.31 111 LYS A O 1
ATOM 859 N N . PHE A 1 112 ? 24.599 16.261 -13.044 1.00 74.44 112 PHE A N 1
ATOM 860 C CA . PHE A 1 112 ? 25.096 15.641 -11.811 1.00 74.44 112 PHE A CA 1
ATOM 861 C C . PHE A 1 112 ? 25.700 14.261 -12.067 1.00 74.44 112 PHE A C 1
ATOM 863 O O . PHE A 1 112 ? 25.302 13.527 -12.972 1.00 74.44 112 PHE A O 1
ATOM 870 N N . GLY A 1 113 ? 26.688 13.888 -11.252 1.00 77.19 113 GLY A N 1
ATOM 871 C CA . GLY A 1 113 ? 27.330 12.583 -11.367 1.00 77.19 113 GLY A CA 1
ATOM 872 C C . GLY A 1 113 ? 26.359 11.452 -11.018 1.00 77.19 113 GLY A C 1
ATOM 873 O O . GLY A 1 113 ? 25.768 11.459 -9.945 1.00 77.19 113 GLY A O 1
ATOM 874 N N . ARG A 1 114 ? 26.254 10.418 -11.861 1.00 82.19 114 ARG A N 1
ATOM 875 C CA . ARG A 1 114 ? 25.322 9.283 -11.655 1.00 82.19 114 ARG A CA 1
ATOM 876 C C . ARG A 1 114 ? 25.475 8.592 -10.294 1.00 82.19 114 ARG A C 1
ATOM 878 O O . ARG A 1 114 ? 24.493 8.339 -9.614 1.00 82.19 114 ARG A O 1
ATOM 885 N N . GLY A 1 115 ? 26.711 8.372 -9.845 1.00 83.56 115 GLY A N 1
ATOM 886 C CA . GLY A 1 115 ? 26.976 7.873 -8.484 1.00 83.56 115 GLY A CA 1
ATOM 887 C C . GLY A 1 115 ? 26.488 8.773 -7.328 1.00 83.56 115 GLY A C 1
ATOM 888 O O . GLY A 1 115 ? 26.304 8.266 -6.234 1.00 83.56 115 GLY A O 1
ATOM 889 N N . LEU A 1 116 ? 26.250 10.077 -7.543 1.00 85.38 116 LEU A N 1
ATOM 890 C CA . LEU A 1 116 ? 25.650 10.958 -6.538 1.00 85.38 116 LEU A CA 1
ATOM 891 C C . LEU A 1 116 ? 24.163 10.631 -6.436 1.00 85.38 116 LEU A C 1
ATOM 893 O O . LEU A 1 116 ? 23.677 10.426 -5.338 1.00 85.38 116 LEU A O 1
ATOM 897 N N . LEU A 1 117 ? 23.474 10.487 -7.575 1.00 86.38 117 LEU A N 1
ATOM 898 C CA . LEU A 1 117 ? 22.078 10.042 -7.605 1.00 86.38 117 LEU A CA 1
ATOM 899 C C . LEU A 1 117 ? 21.924 8.681 -6.917 1.00 86.38 117 LEU A C 1
ATOM 901 O O . LEU A 1 117 ? 21.096 8.549 -6.025 1.00 86.38 117 LEU A O 1
ATOM 905 N N . LEU A 1 118 ? 22.777 7.711 -7.265 1.00 89.81 118 LEU A N 1
ATOM 906 C CA . LEU A 1 118 ? 22.760 6.374 -6.666 1.00 89.81 118 LEU A CA 1
ATOM 907 C C . LEU A 1 118 ? 23.070 6.399 -5.161 1.00 89.81 118 LEU A C 1
ATOM 909 O O . LEU A 1 118 ? 22.408 5.711 -4.384 1.00 89.81 118 LEU A O 1
ATOM 913 N N . GLY A 1 119 ? 24.048 7.203 -4.735 1.00 90.25 119 GLY A N 1
ATOM 914 C CA . GLY A 1 119 ? 24.371 7.391 -3.321 1.00 90.25 119 GLY A CA 1
ATOM 915 C C . GLY A 1 119 ? 23.207 8.006 -2.544 1.00 90.25 119 GLY A C 1
ATOM 916 O O . GLY A 1 119 ? 22.833 7.493 -1.493 1.00 90.25 119 GLY A O 1
ATOM 917 N N . THR A 1 120 ? 22.577 9.043 -3.097 1.00 90.88 120 THR A N 1
ATOM 918 C CA . THR A 1 120 ? 21.418 9.715 -2.500 1.00 90.88 120 THR A CA 1
ATOM 919 C C . THR A 1 120 ? 20.215 8.782 -2.382 1.00 90.88 120 THR A C 1
ATOM 921 O O . THR A 1 120 ? 19.620 8.696 -1.310 1.00 90.88 120 THR A O 1
ATOM 924 N N . THR A 1 121 ? 19.854 8.047 -3.441 1.00 92.56 121 THR A N 1
ATOM 925 C CA . THR A 1 121 ? 18.691 7.141 -3.417 1.00 92.56 121 THR A CA 1
ATOM 926 C C . THR A 1 121 ? 18.907 5.967 -2.471 1.00 92.56 121 THR A C 1
ATOM 928 O O . THR A 1 121 ? 17.989 5.587 -1.746 1.00 92.56 121 THR A O 1
ATOM 931 N N . THR A 1 122 ? 20.123 5.415 -2.432 1.00 92.88 122 THR A N 1
ATOM 932 C CA . THR A 1 122 ? 20.474 4.309 -1.529 1.00 92.88 122 THR A CA 1
ATOM 933 C C . THR A 1 122 ? 20.516 4.778 -0.077 1.00 92.88 122 THR A C 1
ATOM 935 O O . THR A 1 122 ? 19.939 4.133 0.796 1.00 92.88 122 THR A O 1
ATOM 938 N N . GLY A 1 123 ? 21.146 5.927 0.186 1.00 94.44 123 GLY A N 1
ATOM 939 C CA . GLY A 1 123 ? 21.202 6.526 1.518 1.00 94.44 123 GLY A CA 1
ATOM 940 C C . GLY A 1 123 ? 19.811 6.866 2.051 1.00 94.44 123 GLY A C 1
ATOM 941 O O . GLY A 1 123 ? 19.500 6.544 3.197 1.00 94.44 123 GLY A O 1
ATOM 942 N N . TRP A 1 124 ? 18.944 7.427 1.201 1.00 95.38 124 TRP A N 1
ATOM 943 C CA . TRP A 1 124 ? 17.546 7.665 1.548 1.00 95.38 124 TRP A CA 1
ATOM 944 C C . TRP A 1 124 ? 16.813 6.358 1.864 1.00 95.38 124 TRP A C 1
ATOM 946 O O . TRP A 1 124 ? 16.172 6.275 2.905 1.00 95.38 124 TRP A O 1
ATOM 956 N N . ALA A 1 125 ? 16.948 5.320 1.031 1.00 94.75 125 ALA A N 1
ATOM 957 C CA . ALA A 1 125 ? 16.279 4.037 1.248 1.00 94.75 125 ALA A CA 1
ATOM 958 C C . ALA A 1 125 ? 16.677 3.394 2.588 1.00 94.75 125 ALA A C 1
ATOM 960 O O . ALA A 1 125 ? 15.816 2.969 3.359 1.00 94.75 125 ALA A O 1
ATOM 961 N N . LEU A 1 126 ? 17.977 3.368 2.902 1.00 95.19 126 LEU A N 1
ATOM 962 C CA . LEU A 1 126 ? 18.482 2.843 4.173 1.00 95.19 126 LEU A CA 1
ATOM 963 C C . LEU A 1 126 ? 17.989 3.672 5.365 1.00 95.19 126 LEU A C 1
ATOM 965 O O . LEU A 1 126 ? 17.534 3.107 6.361 1.00 95.19 126 LEU A O 1
ATOM 969 N N . GLY A 1 127 ? 18.024 5.002 5.249 1.00 94.56 127 GLY A N 1
ATOM 970 C CA . GLY A 1 127 ? 17.502 5.910 6.269 1.00 94.56 127 GLY A CA 1
ATOM 971 C C . GLY A 1 127 ? 16.002 5.719 6.505 1.00 94.56 127 GLY A C 1
ATOM 972 O O . GLY A 1 127 ? 15.567 5.590 7.648 1.00 94.56 127 GLY A O 1
ATOM 973 N N . ALA A 1 128 ? 15.218 5.616 5.432 1.00 92.81 128 ALA A N 1
ATOM 974 C CA . ALA A 1 128 ? 13.775 5.409 5.471 1.00 92.81 128 ALA A CA 1
ATOM 975 C C . ALA A 1 128 ? 13.407 4.072 6.133 1.00 92.81 128 ALA A C 1
ATOM 977 O O . ALA A 1 128 ? 12.477 4.028 6.946 1.00 92.81 128 ALA A O 1
ATOM 978 N N . LEU A 1 129 ? 14.149 2.998 5.835 1.00 93.31 129 LEU A N 1
ATOM 979 C CA . LEU A 1 129 ? 14.001 1.698 6.497 1.00 93.31 129 LEU A CA 1
ATOM 980 C C . LEU A 1 129 ? 14.356 1.779 7.982 1.00 93.31 129 LEU A C 1
ATOM 982 O O . LEU A 1 129 ? 13.586 1.301 8.817 1.00 93.31 129 LEU A O 1
ATOM 986 N N . GLY A 1 130 ? 15.486 2.409 8.310 1.00 92.00 130 GLY A N 1
ATOM 987 C CA . GLY A 1 130 ? 15.972 2.562 9.680 1.00 92.00 130 GLY A CA 1
ATOM 988 C C . GLY A 1 130 ? 15.013 3.363 10.559 1.00 92.00 130 GLY A C 1
ATOM 989 O O . GLY A 1 130 ? 14.627 2.893 11.627 1.00 92.00 130 GLY A O 1
ATOM 990 N N . VAL A 1 131 ? 14.557 4.528 10.087 1.00 90.94 131 VAL A N 1
ATOM 991 C CA . VAL A 1 131 ? 13.597 5.376 10.812 1.00 90.94 131 VAL A CA 1
ATOM 992 C C . VAL A 1 131 ? 12.292 4.629 11.064 1.00 90.94 131 VAL A C 1
ATOM 994 O O . VAL A 1 131 ? 11.803 4.618 12.192 1.00 90.94 131 VAL A O 1
ATOM 997 N N 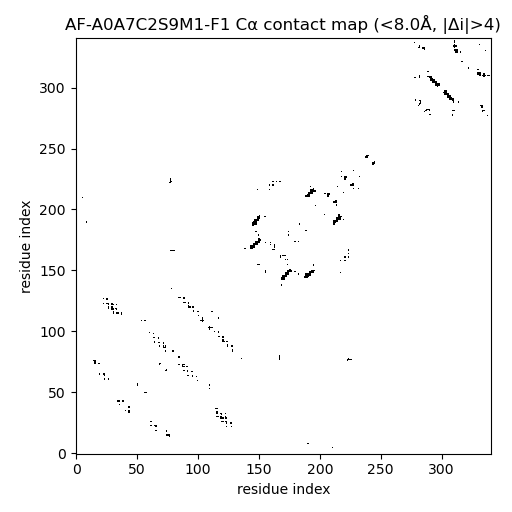. ARG A 1 132 ? 11.752 3.936 10.057 1.00 88.12 132 ARG A N 1
ATOM 998 C CA . ARG A 1 132 ? 10.521 3.149 10.219 1.00 88.12 132 ARG A CA 1
ATOM 999 C C . ARG A 1 132 ? 10.723 1.958 11.162 1.00 88.12 132 ARG A C 1
ATOM 1001 O O . ARG A 1 132 ? 9.842 1.651 11.958 1.00 88.12 132 ARG A O 1
ATOM 1008 N N . ALA A 1 133 ? 11.872 1.280 11.109 1.00 86.44 133 ALA A N 1
ATOM 1009 C CA . ALA A 1 133 ? 12.195 0.180 12.026 1.00 86.44 133 ALA A CA 1
ATOM 1010 C C . ALA A 1 133 ? 12.323 0.655 13.480 1.00 86.44 133 ALA A C 1
ATOM 1012 O O . ALA A 1 133 ? 11.801 0.005 14.391 1.00 86.44 133 ALA A O 1
ATOM 1013 N N . ALA A 1 134 ? 12.966 1.805 13.692 1.00 87.31 134 ALA A N 1
ATOM 1014 C CA . ALA A 1 134 ? 13.068 2.446 14.995 1.00 87.31 134 ALA A CA 1
ATOM 1015 C C . ALA A 1 134 ? 11.691 2.881 15.515 1.00 87.31 134 ALA A C 1
ATOM 1017 O O . ALA A 1 134 ? 11.369 2.608 16.671 1.00 87.31 134 ALA A O 1
ATOM 1018 N N . TRP A 1 135 ? 10.859 3.480 14.656 1.00 82.94 135 TRP A N 1
ATOM 1019 C CA . TRP A 1 135 ? 9.497 3.894 14.995 1.00 82.94 135 TRP A CA 1
ATOM 1020 C C . TRP A 1 135 ? 8.632 2.715 15.446 1.00 82.94 135 TRP A C 1
ATOM 1022 O O . TRP A 1 135 ? 8.036 2.769 16.518 1.00 82.94 135 TRP A O 1
ATOM 1032 N N . ASP A 1 136 ? 8.634 1.603 14.707 1.00 78.62 136 ASP A N 1
ATOM 1033 C CA . ASP A 1 136 ? 7.852 0.426 15.103 1.00 78.62 136 ASP A CA 1
ATOM 1034 C C . ASP A 1 136 ? 8.380 -0.234 16.376 1.00 78.62 136 ASP A C 1
ATOM 1036 O O . ASP A 1 136 ? 7.605 -0.738 17.188 1.00 78.62 136 ASP A O 1
ATOM 1040 N N . ARG A 1 137 ? 9.704 -0.257 16.579 1.00 82.19 137 ARG A N 1
ATOM 1041 C CA . ARG A 1 137 ? 10.285 -0.748 17.837 1.00 82.19 137 ARG A CA 1
ATOM 1042 C C . ARG A 1 137 ? 9.861 0.134 19.010 1.00 82.19 137 ARG A C 1
ATOM 1044 O O . ARG A 1 137 ? 9.520 -0.399 20.061 1.00 82.19 137 ARG A O 1
ATOM 1051 N N . TRP A 1 138 ? 9.858 1.451 18.822 1.00 79.56 138 TRP A N 1
ATOM 1052 C CA . TRP A 1 138 ? 9.411 2.403 19.831 1.00 79.56 138 TRP A CA 1
ATOM 1053 C C . TRP A 1 138 ? 7.922 2.242 20.145 1.00 79.56 138 TRP A C 1
ATOM 1055 O O . TRP A 1 138 ? 7.561 2.164 21.316 1.00 79.56 138 TRP A O 1
ATOM 1065 N N . LEU A 1 139 ? 7.069 2.102 19.128 1.00 73.25 139 LEU A N 1
ATOM 1066 C CA . LEU A 1 139 ? 5.635 1.876 19.310 1.00 73.25 139 LEU A CA 1
ATOM 1067 C C . LEU A 1 139 ? 5.327 0.569 20.041 1.00 73.25 139 LEU A C 1
ATOM 1069 O O . LEU A 1 139 ? 4.522 0.575 20.967 1.00 73.25 139 LEU A O 1
ATOM 1073 N N . ARG A 1 140 ? 6.008 -0.530 19.689 1.00 71.75 140 ARG A N 1
ATOM 1074 C CA . ARG A 1 140 ? 5.850 -1.826 20.375 1.00 71.75 140 ARG A CA 1
ATOM 1075 C C . ARG A 1 140 ? 6.267 -1.794 21.847 1.00 71.75 140 ARG A C 1
ATOM 1077 O O . ARG A 1 140 ? 5.813 -2.636 22.610 1.00 71.75 140 ARG A O 1
ATOM 1084 N N . GLY A 1 141 ? 7.125 -0.852 22.240 1.00 71.00 141 GLY A N 1
ATOM 1085 C CA . GLY A 1 141 ? 7.563 -0.675 23.626 1.00 71.00 141 GLY A CA 1
ATOM 1086 C C . GLY A 1 141 ? 6.630 0.181 24.489 1.00 71.00 141 GLY A C 1
ATOM 1087 O O . GLY A 1 141 ? 6.896 0.333 25.679 1.00 71.00 141 GLY A O 1
ATOM 1088 N N . ARG A 1 142 ? 5.566 0.774 23.928 1.00 74.75 142 ARG A N 1
ATOM 1089 C CA . ARG A 1 142 ? 4.606 1.580 24.700 1.00 74.75 142 ARG A CA 1
ATOM 1090 C C . ARG A 1 142 ? 3.491 0.703 25.259 1.00 74.75 142 ARG A C 1
ATOM 1092 O O . ARG A 1 142 ? 3.066 -0.255 24.621 1.00 74.75 142 ARG A O 1
ATOM 1099 N N . GLN A 1 143 ? 2.969 1.085 26.423 1.00 74.75 143 GLN A N 1
ATOM 1100 C CA . GLN A 1 143 ? 1.694 0.549 26.894 1.00 74.75 143 GLN A CA 1
ATOM 1101 C C . GLN A 1 143 ? 0.602 0.899 25.883 1.00 74.75 143 GLN A C 1
ATOM 1103 O O . GLN A 1 143 ? 0.441 2.068 25.512 1.00 74.75 143 GLN A O 1
ATOM 1108 N N . LYS A 1 144 ? -0.110 -0.128 25.419 1.00 77.88 144 LYS A N 1
ATOM 1109 C CA . LYS A 1 144 ? -1.190 0.034 24.455 1.00 77.88 144 LYS A CA 1
ATOM 1110 C C . LYS A 1 144 ? -2.399 0.658 25.159 1.00 77.88 144 LYS A C 1
ATOM 1112 O O . LYS A 1 144 ? -2.769 0.197 26.235 1.00 77.88 144 LYS A O 1
ATOM 1117 N N . PRO A 1 145 ? -3.023 1.704 24.595 1.00 80.19 145 PRO A N 1
ATOM 1118 C CA . PRO A 1 145 ? -4.280 2.214 25.121 1.00 80.19 145 PRO A CA 1
ATOM 1119 C C . PRO A 1 145 ? -5.371 1.138 25.072 1.00 80.19 145 PRO A C 1
ATOM 1121 O O . PRO A 1 145 ? -5.536 0.458 24.054 1.00 80.19 145 PRO A O 1
ATOM 1124 N N . ARG A 1 146 ? -6.138 1.027 26.161 1.00 85.25 146 ARG A N 1
ATOM 1125 C CA . ARG A 1 146 ? -7.259 0.092 26.281 1.00 85.25 146 ARG A CA 1
ATOM 1126 C C . ARG A 1 146 ? -8.455 0.569 25.460 1.00 85.25 146 ARG A C 1
ATOM 1128 O O . ARG A 1 146 ? -8.889 1.716 25.582 1.00 85.25 146 ARG A O 1
ATOM 1135 N N . VAL A 1 147 ? -9.008 -0.323 24.649 1.00 88.19 147 VAL A N 1
ATOM 1136 C CA . VAL A 1 147 ? -10.205 -0.098 23.839 1.00 88.19 147 VAL A CA 1
ATOM 1137 C C . VAL A 1 147 ? -11.283 -1.076 24.272 1.00 88.19 147 VAL A C 1
ATOM 1139 O O . VAL A 1 147 ? -11.085 -2.286 24.186 1.00 88.19 147 VAL A O 1
ATOM 1142 N N . LEU A 1 148 ? -12.419 -0.552 24.730 1.00 89.06 148 LEU A N 1
ATOM 1143 C CA . LEU A 1 148 ? -13.574 -1.383 25.059 1.00 89.06 148 LEU A CA 1
ATOM 1144 C C . LEU A 1 148 ? -14.310 -1.722 23.770 1.00 89.06 148 LEU A C 1
ATOM 1146 O O . LEU A 1 148 ? -14.644 -0.832 22.986 1.00 89.06 148 LEU A O 1
ATOM 1150 N N . VAL A 1 149 ? -14.563 -3.002 23.549 1.00 90.12 149 VAL A N 1
ATOM 1151 C CA . VAL A 1 149 ? -15.264 -3.483 22.367 1.00 90.12 149 VAL A CA 1
ATOM 1152 C C . VAL A 1 149 ? -16.596 -4.073 22.799 1.00 90.12 149 VAL A C 1
ATOM 1154 O O . VAL A 1 149 ? -16.627 -5.048 23.539 1.00 90.12 149 VAL A O 1
ATOM 1157 N N . VAL A 1 150 ? -17.684 -3.466 22.337 1.00 88.50 150 VAL A N 1
ATOM 1158 C CA . VAL A 1 150 ? -19.053 -3.776 22.745 1.00 88.50 150 VAL A CA 1
ATOM 1159 C C . VAL A 1 150 ? -19.780 -4.499 21.618 1.00 88.50 150 VAL A C 1
ATOM 1161 O O . VAL A 1 150 ? -19.901 -3.979 20.501 1.00 88.50 150 VAL A O 1
ATOM 1164 N N . GLY A 1 151 ? -20.270 -5.698 21.912 1.00 86.12 151 GLY A N 1
ATOM 1165 C CA . GLY A 1 151 ? -20.974 -6.558 20.964 1.00 86.12 151 GLY A CA 1
ATOM 1166 C C . GLY A 1 151 ? -21.167 -7.970 21.514 1.00 86.12 151 GLY A C 1
ATOM 1167 O O . GLY A 1 151 ? -20.702 -8.278 22.610 1.00 86.12 151 GLY A O 1
ATOM 1168 N N . GLY A 1 152 ? -21.858 -8.820 20.754 1.00 82.38 152 GLY A N 1
ATOM 1169 C CA . GLY A 1 152 ? -21.975 -10.246 21.080 1.00 82.38 152 GLY A CA 1
ATOM 1170 C C . GLY A 1 152 ? -20.680 -11.013 20.791 1.00 82.38 152 GLY A C 1
ATOM 1171 O O . GLY A 1 152 ? -19.890 -10.594 19.945 1.00 82.38 152 GLY A O 1
ATOM 1172 N N . GLU A 1 153 ? -20.465 -12.154 21.450 1.00 79.12 153 GLU A N 1
ATOM 1173 C CA . GLU A 1 153 ? -19.229 -12.947 21.304 1.00 79.12 153 GLU A CA 1
ATOM 1174 C C . GLU A 1 153 ? -18.913 -13.313 19.843 1.00 79.12 153 GLU A C 1
ATOM 1176 O O . GLU A 1 153 ? -17.781 -13.129 19.395 1.00 79.12 153 GLU A O 1
ATOM 1181 N N . GLU A 1 154 ? -19.914 -13.742 19.067 1.00 79.19 154 GLU A N 1
ATOM 1182 C CA . GLU A 1 154 ? -19.742 -14.091 17.647 1.00 79.19 154 GLU A CA 1
ATOM 1183 C C . GLU A 1 154 ? -19.379 -12.881 16.770 1.00 79.19 154 GLU A C 1
ATOM 1185 O O . GLU A 1 154 ? -18.554 -12.987 15.862 1.00 79.19 154 GLU A O 1
ATOM 1190 N N . GLU A 1 155 ? -19.954 -11.708 17.055 1.00 77.50 155 GLU A N 1
ATOM 1191 C CA . GLU A 1 155 ? -19.670 -10.470 16.315 1.00 77.50 155 GLU A CA 1
ATOM 1192 C C . GLU A 1 155 ? -18.261 -9.943 16.618 1.00 77.50 155 GLU A C 1
ATOM 1194 O O . GLU A 1 155 ? -17.606 -9.346 15.756 1.00 77.50 155 GLU A O 1
ATOM 1199 N N . LEU A 1 156 ? -17.794 -10.154 17.853 1.00 82.88 156 LEU A N 1
ATOM 1200 C CA . LEU A 1 156 ? -16.492 -9.696 18.320 1.00 82.88 156 LEU A CA 1
ATOM 1201 C C . LEU A 1 156 ? -15.360 -10.660 17.973 1.00 82.88 156 LEU A C 1
ATOM 1203 O O . LEU A 1 156 ? -14.233 -10.193 17.821 1.00 82.88 156 LEU A O 1
ATOM 1207 N N . ALA A 1 157 ? -15.631 -11.955 17.790 1.00 82.81 157 ALA A N 1
ATOM 1208 C CA . ALA A 1 157 ? -14.638 -12.973 17.442 1.00 82.81 157 ALA A CA 1
ATOM 1209 C C . ALA A 1 157 ? -13.643 -12.544 16.337 1.00 82.81 157 ALA A C 1
ATOM 1211 O O . ALA A 1 157 ? -12.432 -12.613 16.580 1.00 82.81 157 ALA A O 1
ATOM 1212 N N . PRO A 1 158 ? -14.077 -12.032 15.161 1.00 80.81 158 PRO A N 1
ATOM 1213 C CA . PRO A 1 158 ? -13.135 -11.563 14.147 1.00 80.81 158 PRO A CA 1
ATOM 1214 C C . PRO A 1 158 ? -12.309 -10.372 14.647 1.00 80.81 158 PRO A C 1
ATOM 1216 O O . PRO A 1 158 ? -11.096 -10.335 14.452 1.00 80.81 158 PRO A O 1
ATOM 1219 N N . LEU A 1 159 ? -12.923 -9.404 15.331 1.00 82.12 159 LEU A N 1
ATOM 1220 C CA . LEU A 1 159 ? -12.197 -8.236 15.826 1.00 82.12 159 LEU A CA 1
ATOM 1221 C C . LEU A 1 159 ? -11.180 -8.608 16.916 1.00 82.12 159 LEU A C 1
ATOM 1223 O O . LEU A 1 159 ? -10.086 -8.056 16.945 1.00 82.12 159 LEU A O 1
ATOM 1227 N N . LEU A 1 160 ? -11.502 -9.563 17.787 1.00 84.25 160 LEU A N 1
ATOM 1228 C CA . LEU A 1 160 ? -10.587 -10.060 18.813 1.00 84.25 160 LEU A CA 1
ATOM 1229 C C . LEU A 1 160 ? -9.385 -10.788 18.197 1.00 84.25 160 LEU A C 1
ATOM 1231 O O . LEU A 1 160 ? -8.281 -10.701 18.734 1.00 84.25 160 LEU A O 1
ATOM 1235 N N . ALA A 1 161 ? -9.539 -11.405 17.021 1.00 83.38 161 ALA A N 1
ATOM 1236 C CA . ALA A 1 161 ? -8.398 -11.930 16.272 1.00 83.38 161 ALA A CA 1
ATOM 1237 C C . ALA A 1 161 ? -7.393 -10.820 15.888 1.00 83.38 161 ALA A C 1
ATOM 1239 O O . ALA A 1 161 ? -6.185 -11.068 15.908 1.00 83.38 161 ALA A O 1
ATOM 1240 N N . LEU A 1 162 ? -7.849 -9.578 15.649 1.00 79.44 162 LEU A N 1
ATOM 1241 C CA . LEU A 1 162 ? -6.962 -8.432 15.387 1.00 79.44 162 LEU A CA 1
ATOM 1242 C C . LEU A 1 162 ? -6.093 -8.051 16.590 1.00 79.44 162 LEU A C 1
ATOM 1244 O O . LEU A 1 162 ? -5.071 -7.396 16.393 1.00 79.44 162 LEU A O 1
ATOM 1248 N N . ALA A 1 163 ? -6.441 -8.447 17.821 1.00 81.31 163 ALA A N 1
ATOM 1249 C CA . ALA A 1 163 ? -5.605 -8.172 18.994 1.00 81.31 163 ALA A CA 1
ATOM 1250 C C . ALA A 1 163 ? -4.193 -8.771 18.846 1.00 81.31 163 ALA A C 1
ATOM 1252 O O . ALA A 1 163 ? -3.214 -8.186 19.312 1.00 81.31 163 ALA A O 1
ATOM 1253 N N . HIS A 1 164 ? -4.085 -9.898 18.136 1.00 80.06 164 HIS A N 1
ATOM 1254 C CA . HIS A 1 164 ? -2.824 -10.582 17.846 1.00 80.06 164 HIS A CA 1
ATOM 1255 C C . HIS A 1 164 ? -2.068 -9.973 16.658 1.00 80.06 164 HIS A C 1
ATOM 1257 O O . HIS A 1 164 ? -0.914 -10.329 16.412 1.00 80.06 164 HIS A O 1
ATOM 1263 N N . HIS A 1 165 ? -2.688 -9.057 15.910 1.00 75.81 165 HIS A N 1
ATOM 1264 C CA . HIS A 1 165 ? -2.053 -8.444 14.755 1.00 75.81 165 HIS A CA 1
ATOM 1265 C C . HIS A 1 165 ? -0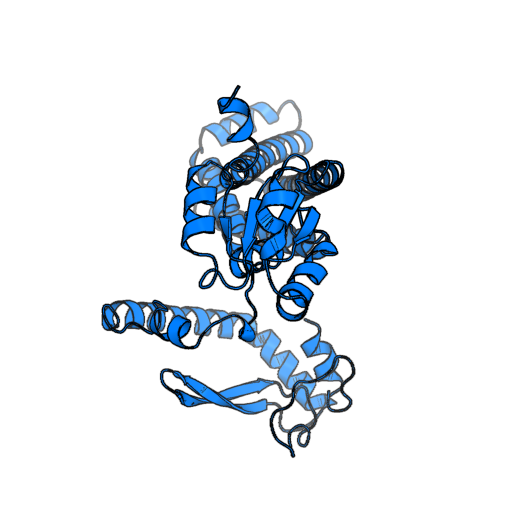.882 -7.551 15.212 1.00 75.81 165 HIS A C 1
ATOM 1267 O O . HIS A 1 165 ? -1.059 -6.697 16.088 1.00 75.81 165 HIS A O 1
ATOM 1273 N N . PRO A 1 166 ? 0.321 -7.678 14.616 1.00 70.50 166 PRO A N 1
ATOM 1274 C CA . PRO A 1 166 ? 1.507 -6.932 15.049 1.00 70.50 166 PRO A CA 1
ATOM 1275 C C . PRO A 1 166 ? 1.353 -5.412 14.897 1.00 70.50 166 PRO A C 1
ATOM 1277 O O . PRO A 1 166 ? 2.039 -4.660 15.586 1.00 70.50 166 PRO A O 1
ATOM 1280 N N . ALA A 1 167 ? 0.451 -4.971 14.015 1.00 69.19 167 ALA A N 1
ATOM 1281 C CA . ALA A 1 167 ? 0.104 -3.567 13.813 1.00 69.19 167 ALA A CA 1
ATOM 1282 C C . ALA A 1 167 ? -0.987 -3.047 14.759 1.00 69.19 167 ALA A C 1
ATOM 1284 O O . ALA A 1 167 ? -1.312 -1.871 14.673 1.00 69.19 167 ALA A O 1
ATOM 1285 N N . CYS A 1 168 ? -1.611 -3.879 15.600 1.00 77.25 168 CYS A N 1
ATOM 1286 C CA . CYS A 1 168 ? -2.706 -3.418 16.450 1.00 77.25 168 CYS A CA 1
ATOM 1287 C C . CYS A 1 168 ? -2.153 -2.530 17.581 1.00 77.25 168 CYS A C 1
ATOM 1289 O O . CYS A 1 168 ? -1.446 -3.044 18.462 1.00 77.25 168 CYS A O 1
ATOM 1291 N N . PRO A 1 169 ? -2.448 -1.212 17.589 1.00 75.88 169 PRO A N 1
ATOM 1292 C CA . PRO A 1 169 ? -1.892 -0.296 18.581 1.00 75.88 169 PRO A CA 1
ATOM 1293 C C . PRO A 1 169 ? -2.670 -0.329 19.903 1.00 75.88 169 PRO A C 1
ATOM 1295 O O . PRO A 1 169 ? -2.258 0.316 20.862 1.00 75.88 169 PRO A O 1
ATOM 1298 N N . TRP A 1 170 ? -3.782 -1.066 19.961 1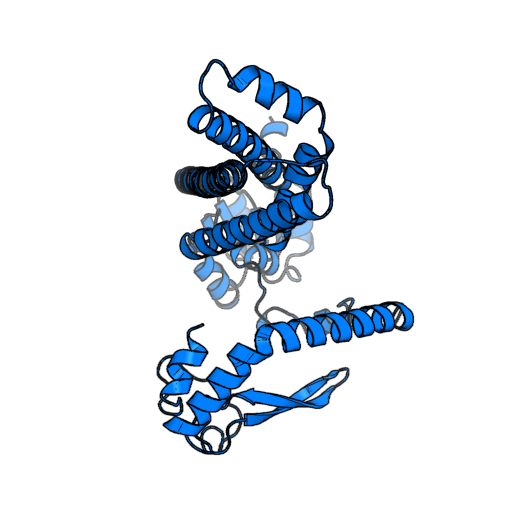.00 82.88 170 TRP A N 1
ATOM 1299 C CA . TRP A 1 170 ? -4.705 -1.101 21.091 1.00 82.88 170 TRP A CA 1
ATOM 1300 C C . TRP A 1 170 ? -4.660 -2.429 21.833 1.00 82.88 170 TRP A C 1
ATOM 1302 O O . TRP A 1 170 ? -4.311 -3.470 21.275 1.00 82.88 170 TRP A O 1
ATOM 1312 N N . GLU A 1 171 ? -5.062 -2.375 23.095 1.00 85.94 171 GLU A N 1
ATOM 1313 C CA . GLU A 1 171 ? -5.447 -3.549 23.866 1.00 85.94 171 GLU A CA 1
ATOM 1314 C C . GLU A 1 171 ? -6.973 -3.661 23.828 1.00 85.94 171 GLU A C 1
ATOM 1316 O O . GLU A 1 171 ? -7.677 -2.795 24.351 1.00 85.94 171 GLU A O 1
ATOM 1321 N N . LEU A 1 172 ? -7.486 -4.679 23.133 1.00 88.25 172 LEU A N 1
ATOM 1322 C CA . LEU A 1 172 ? -8.923 -4.881 22.956 1.00 88.25 172 LEU A CA 1
ATOM 1323 C C . LEU A 1 172 ? -9.492 -5.611 24.175 1.00 88.25 172 LEU A C 1
ATOM 1325 O O . LEU A 1 172 ? -9.092 -6.734 24.465 1.00 88.25 172 LEU A O 1
ATOM 1329 N N . ALA A 1 173 ? -10.446 -4.983 24.856 1.00 88.62 173 ALA A N 1
ATOM 1330 C CA . ALA A 1 173 ? -11.173 -5.563 25.976 1.00 88.62 173 ALA A CA 1
ATOM 1331 C C . ALA A 1 173 ? -12.641 -5.775 25.566 1.00 88.62 173 ALA A C 1
ATOM 1333 O O . ALA A 1 173 ? -13.361 -4.783 25.414 1.00 88.62 173 ALA A O 1
ATOM 1334 N N . PRO A 1 174 ? -13.095 -7.022 25.345 1.00 88.88 174 PRO A N 1
ATOM 1335 C CA . PRO A 1 174 ? -14.496 -7.295 25.048 1.00 88.88 174 PRO A CA 1
ATOM 1336 C C . PRO A 1 174 ? -15.365 -6.998 26.273 1.00 88.88 174 PRO A C 1
ATOM 1338 O O . PRO A 1 174 ? -14.985 -7.311 27.401 1.00 88.88 174 PRO A O 1
ATOM 1341 N N . VAL A 1 175 ? -16.520 -6.377 26.049 1.00 88.06 175 VAL A N 1
ATOM 1342 C CA . VAL A 1 175 ? -17.480 -6.008 27.093 1.00 88.06 175 VAL A CA 1
ATOM 1343 C C . VAL A 1 175 ? -18.894 -6.265 26.581 1.00 88.06 175 VAL A C 1
ATOM 1345 O O . VAL A 1 175 ? -19.236 -5.874 25.462 1.00 88.06 175 VAL A O 1
ATOM 1348 N N . ALA A 1 176 ? -19.726 -6.900 27.405 1.00 85.69 176 ALA A N 1
ATOM 1349 C CA . ALA A 1 176 ? -21.142 -7.061 27.100 1.00 85.69 176 ALA A CA 1
ATOM 1350 C C . ALA A 1 176 ? -21.859 -5.691 27.125 1.00 85.69 176 ALA A C 1
ATOM 1352 O O . ALA A 1 176 ? -21.499 -4.838 27.941 1.00 85.69 176 ALA A O 1
ATOM 1353 N N . PRO A 1 177 ? -22.873 -5.448 26.274 1.00 83.00 177 PRO A N 1
ATOM 1354 C CA . PRO A 1 177 ? -23.623 -4.187 26.240 1.00 83.00 177 PRO A CA 1
ATOM 1355 C C . PRO A 1 177 ? -24.077 -3.682 27.616 1.00 83.00 177 PRO A C 1
ATOM 1357 O O . PRO A 1 177 ? -23.994 -2.487 27.895 1.00 83.00 177 PRO A O 1
ATOM 1360 N N . GLU A 1 178 ? -24.504 -4.592 28.491 1.00 83.75 178 GLU A N 1
ATOM 1361 C CA . GLU A 1 178 ? -25.015 -4.279 29.826 1.00 83.75 178 GLU A CA 1
ATOM 1362 C C . GLU A 1 178 ? -23.906 -3.820 30.787 1.00 83.75 178 GLU A C 1
ATOM 1364 O O . GLU A 1 178 ? -24.148 -3.008 31.674 1.00 83.75 178 GLU A O 1
ATOM 1369 N N . GLN A 1 179 ? -22.675 -4.296 30.586 1.00 85.44 179 GLN A N 1
ATOM 1370 C CA . GLN A 1 179 ? -21.517 -4.032 31.448 1.00 85.44 179 GLN A CA 1
ATOM 1371 C C . GLN A 1 179 ? -20.716 -2.795 31.018 1.00 85.44 179 GLN A C 1
ATOM 1373 O O . GLN A 1 179 ? -19.686 -2.478 31.616 1.00 85.44 179 GLN A O 1
ATOM 1378 N N . LEU A 1 180 ? -21.155 -2.085 29.972 1.00 84.50 180 LEU A N 1
ATOM 1379 C CA . LEU A 1 180 ? -20.416 -0.951 29.419 1.00 84.50 180 LEU A CA 1
ATOM 1380 C C . LEU A 1 180 ? -20.171 0.151 30.460 1.00 84.50 180 LEU A C 1
ATOM 1382 O O . LEU A 1 180 ? -19.065 0.685 30.527 1.00 84.50 180 LEU A O 1
ATOM 1386 N N . GLN A 1 181 ? -21.172 0.487 31.278 1.00 82.56 181 GLN A N 1
ATOM 1387 C CA . GLN A 1 181 ? -21.028 1.536 32.294 1.00 82.56 181 GLN A CA 1
ATOM 1388 C C . GLN A 1 181 ? -20.016 1.150 33.379 1.00 82.56 181 GLN A C 1
ATOM 1390 O O . GLN A 1 181 ? -19.154 1.958 33.725 1.00 82.56 181 GLN A O 1
ATOM 1395 N N . ASP A 1 182 ? -20.054 -0.100 33.840 1.00 84.00 182 ASP A N 1
ATOM 1396 C CA . ASP A 1 182 ? -19.110 -0.613 34.836 1.00 84.00 182 ASP A CA 1
ATOM 1397 C C . ASP A 1 182 ? -17.681 -0.646 34.281 1.00 84.00 182 ASP A C 1
ATOM 1399 O O . ASP A 1 182 ? -16.730 -0.223 34.942 1.00 84.00 182 ASP A O 1
ATOM 1403 N N . ALA A 1 183 ? -17.521 -1.082 33.028 1.00 83.44 183 ALA A N 1
ATOM 1404 C CA . ALA A 1 183 ? -16.225 -1.146 32.362 1.00 83.44 183 ALA A CA 1
ATOM 1405 C C . ALA A 1 183 ? -15.614 0.242 32.112 1.00 83.44 183 ALA A C 1
ATOM 1407 O O . ALA A 1 183 ? -14.393 0.388 32.183 1.00 83.44 183 ALA A O 1
ATOM 1408 N N . LEU A 1 184 ? -16.440 1.267 31.864 1.00 82.31 184 LEU A N 1
ATOM 1409 C CA . LEU A 1 184 ? -15.991 2.658 31.735 1.00 82.31 184 LEU A CA 1
ATOM 1410 C C . LEU A 1 184 ? -15.430 3.215 33.050 1.00 82.31 184 LEU A C 1
ATOM 1412 O O . LEU A 1 184 ? -14.519 4.041 33.012 1.00 82.31 184 LEU A O 1
ATOM 1416 N N . GLY A 1 185 ? -15.939 2.755 34.199 1.00 75.94 185 GLY A N 1
ATOM 1417 C CA . GLY A 1 185 ? -15.412 3.104 35.522 1.00 75.94 185 GLY A CA 1
ATOM 1418 C C . GLY A 1 185 ? -14.079 2.424 35.859 1.00 75.94 185 GLY A C 1
ATOM 1419 O O . GLY A 1 185 ? -13.366 2.861 36.763 1.00 75.94 185 GLY A O 1
ATOM 1420 N N . GLN A 1 186 ? -13.711 1.371 35.126 1.00 73.44 186 GLN A N 1
ATOM 1421 C CA . GLN A 1 186 ? -12.493 0.601 35.359 1.00 73.44 186 GLN A CA 1
ATOM 1422 C C . GLN A 1 186 ? -11.347 1.087 34.461 1.00 73.44 186 GLN A C 1
ATOM 1424 O O . GLN A 1 186 ? -11.172 0.633 33.333 1.00 73.44 186 GLN A O 1
ATOM 1429 N N . GLY A 1 187 ? -10.499 1.966 34.997 1.00 68.25 187 GLY A N 1
ATOM 1430 C CA . GLY A 1 187 ? -9.251 2.395 34.354 1.00 68.25 187 GLY A CA 1
ATOM 1431 C C . GLY A 1 187 ? -9.418 3.421 33.224 1.00 68.25 187 GLY A C 1
ATOM 1432 O O . GLY A 1 187 ? -10.514 3.875 32.907 1.00 68.25 187 GLY A O 1
ATOM 1433 N N . GLU A 1 188 ? -8.300 3.827 32.615 1.00 70.56 188 GLU A N 1
ATOM 1434 C CA . GLU A 1 188 ? -8.310 4.801 31.515 1.00 70.56 188 GLU A CA 1
ATOM 1435 C C . GLU A 1 188 ? -8.793 4.138 30.211 1.00 70.56 188 GLU A C 1
ATOM 1437 O O . GLU A 1 188 ? -8.011 3.540 29.468 1.00 70.56 188 GLU A O 1
ATOM 1442 N N . THR A 1 189 ? -10.094 4.245 29.924 1.00 75.62 189 THR A N 1
ATOM 1443 C CA . THR A 1 189 ? -10.661 3.830 28.633 1.00 75.62 189 THR A CA 1
ATOM 1444 C C . THR A 1 189 ? -10.306 4.842 27.561 1.00 75.62 189 THR A C 1
ATOM 1446 O O . THR A 1 189 ? -10.612 6.030 27.673 1.00 75.62 189 THR A O 1
ATOM 1449 N N . ALA A 1 190 ? -9.682 4.360 26.492 1.00 69.19 190 ALA A N 1
ATOM 1450 C CA . ALA A 1 190 ? -9.218 5.227 25.435 1.00 69.19 190 ALA A CA 1
ATOM 1451 C C . ALA A 1 190 ? -10.282 5.426 24.341 1.00 69.19 190 ALA A C 1
ATOM 1453 O O . ALA A 1 190 ? -10.480 6.531 23.845 1.00 69.19 190 ALA A O 1
ATOM 1454 N N . LEU A 1 191 ? -10.998 4.373 23.955 1.00 79.75 191 LEU A N 1
ATOM 1455 C CA . LEU A 1 191 ? -12.037 4.445 22.926 1.00 79.75 191 LEU A CA 1
ATOM 1456 C C . LEU A 1 191 ? -13.013 3.275 23.079 1.00 79.75 191 LEU A C 1
ATOM 1458 O O . LEU A 1 191 ? -12.625 2.207 23.555 1.00 79.75 191 LEU A O 1
ATOM 1462 N N . VAL A 1 192 ? -14.267 3.489 22.679 1.00 81.69 192 VAL A N 1
ATOM 1463 C CA . VAL A 1 192 ? -15.310 2.455 22.664 1.00 81.69 192 VAL A CA 1
ATOM 1464 C C . VAL A 1 192 ? -15.656 2.099 21.226 1.00 81.69 192 VAL A C 1
ATOM 1466 O O . VAL A 1 192 ? -15.980 2.968 20.415 1.00 81.69 192 VAL A O 1
ATOM 1469 N N . ALA A 1 193 ? -15.565 0.816 20.897 1.00 79.88 193 ALA A N 1
ATOM 1470 C CA . ALA A 1 193 ? -15.891 0.291 19.585 1.00 79.88 193 ALA A CA 1
ATOM 1471 C C . ALA A 1 193 ? -17.143 -0.570 19.631 1.00 79.88 193 ALA A C 1
ATOM 1473 O O . ALA A 1 193 ? -17.228 -1.475 20.450 1.00 79.88 193 ALA A O 1
ATOM 1474 N N . VAL A 1 194 ? -18.096 -0.313 18.737 1.00 81.62 194 VAL A N 1
ATOM 1475 C CA . VAL A 1 194 ? -19.405 -0.980 18.776 1.00 81.62 194 VAL A CA 1
ATOM 1476 C C . VAL A 1 194 ? -19.705 -1.691 17.467 1.00 81.62 194 VAL A C 1
ATOM 1478 O O . VAL A 1 194 ? -19.534 -1.112 16.386 1.00 81.62 194 VAL A O 1
ATOM 1481 N N . ALA A 1 195 ? -20.137 -2.950 17.571 1.00 79.88 195 ALA A N 1
ATOM 1482 C CA . ALA A 1 195 ? -20.526 -3.770 16.428 1.00 79.88 195 ALA A CA 1
ATOM 1483 C C . ALA A 1 195 ? -21.866 -3.324 15.836 1.00 79.88 195 ALA A C 1
ATOM 1485 O O . ALA A 1 195 ? -21.947 -3.006 14.646 1.00 79.88 195 ALA A O 1
ATOM 1486 N N . ASN A 1 196 ? -22.883 -3.198 16.689 1.00 79.31 196 ASN A N 1
ATOM 1487 C CA . ASN A 1 196 ? -24.216 -2.762 16.307 1.00 79.31 196 ASN A CA 1
ATOM 1488 C C . ASN A 1 196 ? -24.667 -1.556 17.155 1.00 79.31 196 ASN A C 1
ATOM 1490 O O . ASN A 1 196 ? -25.140 -1.735 18.278 1.00 79.31 196 ASN A O 1
ATOM 1494 N N . PRO A 1 197 ? -24.539 -0.317 16.643 1.00 75.38 197 PRO A N 1
ATOM 1495 C CA . PRO A 1 197 ? -24.899 0.876 17.404 1.00 75.38 197 PRO A CA 1
ATOM 1496 C C . PRO A 1 197 ? -26.411 1.016 17.624 1.00 75.38 197 PRO A C 1
ATOM 1498 O O . PRO A 1 197 ? -26.814 1.773 18.500 1.00 75.38 197 PRO A O 1
ATOM 1501 N N . GLY A 1 198 ? -27.254 0.300 16.866 1.00 77.56 198 GLY A N 1
ATOM 1502 C CA . GLY A 1 198 ? -28.705 0.506 16.862 1.00 77.56 198 GLY A CA 1
ATOM 1503 C C . GLY A 1 198 ? -29.373 0.293 18.222 1.00 77.56 198 GLY A C 1
ATOM 1504 O O . GLY A 1 198 ? -30.283 1.035 18.570 1.00 77.56 198 GLY A O 1
ATOM 1505 N N . ARG A 1 199 ? -28.895 -0.666 19.026 1.00 72.00 199 ARG A N 1
ATOM 1506 C CA . ARG A 1 199 ? -29.478 -0.973 20.347 1.00 72.00 199 ARG A CA 1
ATOM 1507 C C . ARG A 1 199 ? -29.091 0.011 21.455 1.00 72.00 199 ARG A C 1
ATOM 1509 O O . ARG A 1 199 ? -29.759 0.049 22.478 1.00 72.00 199 ARG A O 1
ATOM 1516 N N . MET A 1 200 ? -28.022 0.786 21.267 1.00 79.75 200 MET A N 1
ATOM 1517 C CA . MET A 1 200 ? -27.446 1.662 22.299 1.00 79.75 200 MET A CA 1
ATOM 1518 C C . MET A 1 200 ? -27.188 3.079 21.774 1.00 79.75 200 MET A C 1
ATOM 1520 O O . MET A 1 200 ? -26.365 3.803 22.327 1.00 79.75 200 MET A O 1
ATOM 1524 N N . ALA A 1 201 ? -27.850 3.478 20.685 1.00 83.81 201 ALA A N 1
ATOM 1525 C CA . ALA A 1 201 ? -27.494 4.680 19.934 1.00 83.81 201 ALA A CA 1
ATOM 1526 C C . ALA A 1 201 ? -27.445 5.935 20.818 1.00 83.81 201 ALA A C 1
ATOM 1528 O O . ALA A 1 201 ? -26.454 6.659 20.786 1.00 83.81 201 ALA A O 1
ATOM 1529 N N . GLU A 1 202 ? -28.459 6.148 21.661 1.00 84.62 202 GLU A N 1
ATOM 1530 C CA . GLU A 1 202 ? -28.503 7.288 22.584 1.00 84.62 202 GLU A CA 1
ATOM 1531 C C . GLU A 1 202 ? -27.349 7.261 23.593 1.00 84.62 202 GLU A C 1
ATOM 1533 O O . GLU A 1 202 ? -26.606 8.234 23.698 1.00 84.62 202 GLU A O 1
ATOM 1538 N N . GLN A 1 203 ? -27.129 6.126 24.266 1.00 82.69 203 GLN A N 1
ATOM 1539 C CA . GLN A 1 203 ? -26.045 5.964 25.243 1.00 82.69 203 GLN A CA 1
ATOM 1540 C C . GLN A 1 203 ? -24.666 6.213 24.618 1.00 82.69 203 GLN A C 1
ATOM 1542 O O . GLN A 1 203 ? -23.816 6.876 25.211 1.00 82.69 203 GLN A O 1
ATOM 1547 N N . LEU A 1 204 ? -24.444 5.709 23.403 1.00 85.88 204 LEU A N 1
ATOM 1548 C CA . LEU A 1 204 ? -23.196 5.878 22.662 1.00 85.88 204 LEU A CA 1
ATOM 1549 C C . LEU A 1 204 ? -22.973 7.322 22.222 1.00 85.88 204 LEU A C 1
ATOM 1551 O O . LEU A 1 204 ? -21.843 7.806 22.250 1.00 85.88 204 LEU A O 1
ATOM 1555 N N . VAL A 1 205 ? -24.037 8.024 21.839 1.00 85.81 205 VAL A N 1
ATOM 1556 C CA . VAL A 1 205 ? -23.975 9.447 21.503 1.00 85.81 205 VAL A CA 1
ATOM 1557 C C . VAL A 1 205 ? -23.646 10.271 22.748 1.00 85.81 205 VAL A C 1
ATOM 1559 O O . VAL A 1 205 ? -22.730 11.092 22.704 1.00 85.81 205 VAL A O 1
ATOM 1562 N N . THR A 1 206 ? -24.309 10.013 23.879 1.00 85.81 206 THR A N 1
ATOM 1563 C CA . THR A 1 206 ? -23.996 10.664 25.161 1.00 85.81 206 THR A CA 1
ATOM 1564 C C . THR A 1 206 ? -22.544 10.422 25.571 1.00 85.81 206 THR A C 1
ATOM 1566 O O . THR A 1 206 ? -21.847 11.359 25.956 1.00 85.81 206 THR A O 1
ATOM 1569 N N . LEU A 1 207 ? -22.062 9.186 25.431 1.00 85.12 207 LEU A N 1
ATOM 1570 C CA . LEU A 1 207 ? -20.677 8.820 25.712 1.00 85.12 207 LEU A CA 1
ATOM 1571 C C . LEU A 1 207 ? -19.686 9.534 24.778 1.00 85.12 207 LEU A C 1
ATOM 1573 O O . LEU A 1 207 ? -18.631 9.997 25.208 1.00 85.12 207 LEU A O 1
ATOM 1577 N N . HIS A 1 208 ? -20.036 9.672 23.499 1.00 84.62 208 HIS A N 1
ATOM 1578 C CA . HIS A 1 208 ? -19.214 10.410 22.551 1.00 84.62 208 HIS A CA 1
ATOM 1579 C C . HIS A 1 208 ? -19.060 11.880 22.953 1.00 84.62 208 HIS A C 1
ATOM 1581 O O . HIS A 1 208 ? -17.951 12.420 22.947 1.00 84.62 208 HIS A O 1
ATOM 1587 N N . PHE A 1 209 ? -20.162 12.511 23.362 1.00 84.56 209 PHE A N 1
ATOM 1588 C CA . PHE A 1 209 ? -20.171 13.899 23.814 1.00 84.56 209 PHE A CA 1
ATOM 1589 C C . PHE A 1 209 ? -19.553 14.107 25.203 1.00 84.56 209 PHE A C 1
ATOM 1591 O O . PHE A 1 209 ? -19.097 15.213 25.489 1.00 84.56 209 PHE A O 1
ATOM 1598 N N . SER A 1 210 ? -19.450 13.067 26.039 1.00 82.50 210 SER A N 1
ATOM 1599 C CA . SER A 1 210 ? -18.712 13.136 27.310 1.00 82.50 210 SER A CA 1
ATOM 1600 C C . SER A 1 210 ? -17.186 13.125 27.129 1.00 82.50 210 SER A C 1
ATOM 1602 O O . SER A 1 210 ? -16.442 13.330 28.089 1.00 82.50 210 SER A O 1
ATOM 1604 N N . GLY A 1 211 ? -16.708 12.949 25.891 1.00 77.94 211 GLY A N 1
ATOM 1605 C CA . GLY A 1 211 ? -15.295 13.025 25.522 1.00 77.94 211 GLY A CA 1
ATOM 1606 C C . GLY A 1 211 ? -14.625 11.671 25.296 1.00 77.94 211 GLY A C 1
ATOM 1607 O O . GLY A 1 211 ? -13.435 11.648 24.978 1.00 77.94 211 GLY A O 1
ATOM 1608 N N . VAL A 1 212 ? -15.360 10.559 25.412 1.00 82.88 212 VAL A N 1
ATOM 1609 C CA . VAL A 1 212 ? -14.864 9.221 25.066 1.00 82.88 212 VAL A CA 1
ATOM 1610 C C . VAL A 1 212 ? -15.181 8.946 23.591 1.00 82.88 212 VAL A C 1
ATOM 1612 O O . VAL A 1 212 ? -16.346 8.849 23.216 1.00 82.88 212 VAL A O 1
ATOM 1615 N N . PRO A 1 213 ? -14.183 8.818 22.702 1.00 82.81 213 PRO A N 1
ATOM 1616 C CA . PRO A 1 213 ? -14.438 8.554 21.291 1.00 82.81 213 PRO A CA 1
ATOM 1617 C C . PRO A 1 213 ? -15.190 7.233 21.100 1.00 82.81 213 PRO A C 1
ATOM 1619 O O . PRO A 1 213 ? -14.753 6.193 21.595 1.00 82.81 213 PRO A O 1
ATOM 1622 N N . VAL A 1 214 ? -16.282 7.269 20.333 1.00 85.50 214 VAL A N 1
ATOM 1623 C CA . VAL A 1 214 ? -17.042 6.077 19.954 1.00 85.50 214 VAL A CA 1
ATOM 1624 C C . VAL A 1 214 ? -16.859 5.839 18.462 1.00 85.50 214 VAL A C 1
ATOM 1626 O O . VAL A 1 214 ? -17.063 6.738 17.644 1.00 85.50 214 VAL A O 1
ATOM 1629 N N . VAL A 1 215 ? -16.443 4.630 18.093 1.00 85.62 215 VAL A N 1
ATOM 1630 C CA . VAL A 1 215 ? -16.239 4.227 16.695 1.00 85.62 215 VAL A CA 1
ATOM 1631 C C . VAL A 1 215 ? -16.938 2.905 16.400 1.00 85.62 215 VAL A C 1
ATOM 1633 O O . VAL A 1 215 ? -17.250 2.124 17.289 1.00 85.62 215 VAL A O 1
ATOM 1636 N N . SER A 1 216 ? -17.186 2.624 15.123 1.00 85.94 216 SER A N 1
ATOM 1637 C CA . SER A 1 216 ? -17.656 1.298 14.717 1.00 85.94 216 SER A CA 1
ATOM 1638 C C . SER A 1 216 ? -16.498 0.299 14.730 1.00 85.94 216 SER A C 1
ATOM 1640 O O . SER A 1 216 ? -15.385 0.638 14.315 1.00 85.94 216 SER A O 1
ATOM 1642 N N . THR A 1 217 ? -16.772 -0.951 15.104 1.00 85.06 217 THR A N 1
ATOM 1643 C CA . THR A 1 217 ? -15.839 -2.080 14.928 1.00 85.06 217 THR A CA 1
ATOM 1644 C C . THR A 1 217 ? -15.317 -2.185 13.494 1.00 85.06 217 THR A C 1
ATOM 1646 O O . THR A 1 217 ? -14.137 -2.455 13.289 1.00 85.06 217 THR A O 1
ATOM 1649 N N . LYS A 1 218 ? -16.142 -1.856 12.488 1.00 85.00 218 LYS A N 1
ATOM 1650 C CA . LYS A 1 218 ? -15.742 -1.822 11.070 1.00 85.00 218 LYS A CA 1
ATOM 1651 C C . LYS A 1 218 ? -14.613 -0.819 10.811 1.00 85.00 218 LYS A C 1
ATOM 1653 O O . LYS A 1 218 ? -13.706 -1.099 10.034 1.00 85.00 218 LYS A O 1
ATOM 1658 N N . LYS A 1 219 ? -14.642 0.343 11.479 1.00 81.81 219 LYS A N 1
ATOM 1659 C CA . LYS A 1 219 ? -13.577 1.357 11.375 1.00 81.81 219 LYS A CA 1
ATOM 1660 C C . LYS A 1 219 ? -12.293 0.899 12.060 1.00 81.81 219 LYS A C 1
ATOM 1662 O O . LYS A 1 219 ? -11.224 1.155 11.518 1.00 81.81 219 LYS A O 1
ATOM 1667 N N . LEU A 1 220 ? -12.390 0.221 13.208 1.00 81.88 220 LEU A N 1
ATOM 1668 C CA . LEU A 1 220 ? -11.219 -0.386 13.850 1.00 81.88 220 LEU A CA 1
ATOM 1669 C C . LEU A 1 220 ? -10.580 -1.437 12.947 1.00 81.88 220 LEU A C 1
ATOM 1671 O O . LEU A 1 220 ? -9.372 -1.399 12.732 1.00 81.88 220 LEU A O 1
ATOM 1675 N N . TRP A 1 221 ? -11.395 -2.324 12.375 1.00 84.31 221 TRP A N 1
ATOM 1676 C CA . TRP A 1 221 ? -10.912 -3.333 11.443 1.00 84.31 221 TRP A CA 1
ATOM 1677 C C . TRP A 1 221 ? -10.194 -2.693 10.254 1.00 84.31 221 TRP A C 1
ATOM 1679 O O . TRP A 1 221 ? -9.034 -2.996 9.992 1.00 84.31 221 TRP A O 1
ATOM 1689 N N . ALA A 1 222 ? -10.858 -1.757 9.568 1.00 79.56 222 ALA A N 1
ATOM 1690 C CA . ALA A 1 222 ? -10.283 -1.072 8.415 1.00 79.56 222 ALA A CA 1
ATOM 1691 C C . ALA A 1 222 ? -9.004 -0.292 8.761 1.00 79.56 222 ALA A C 1
ATOM 1693 O O . ALA A 1 222 ? -8.139 -0.137 7.906 1.00 79.56 222 ALA A O 1
ATOM 1694 N N . PHE A 1 223 ? -8.866 0.191 9.999 1.00 78.25 223 PHE A N 1
ATOM 1695 C CA . PHE A 1 223 ? -7.646 0.853 10.450 1.00 78.25 223 PHE A CA 1
ATOM 1696 C C . PHE A 1 223 ? -6.470 -0.121 10.581 1.00 78.25 223 PHE A C 1
ATOM 1698 O O . PHE A 1 223 ? -5.373 0.204 10.135 1.00 78.25 223 PHE A O 1
ATOM 1705 N N . VAL A 1 224 ? -6.684 -1.290 11.196 1.00 76.00 224 VAL A N 1
ATOM 1706 C CA . VAL A 1 224 ? -5.611 -2.274 11.423 1.00 76.00 224 VAL A CA 1
ATOM 1707 C C . VAL A 1 224 ? -5.225 -2.969 10.123 1.00 76.00 224 VAL A C 1
ATOM 1709 O O . VAL A 1 224 ? -4.043 -3.103 9.827 1.00 76.00 224 VAL A O 1
ATOM 1712 N N . GLU A 1 225 ? -6.225 -3.391 9.354 1.00 76.06 225 GLU A N 1
ATOM 1713 C CA . GLU A 1 225 ? -6.044 -4.263 8.195 1.00 76.06 225 GLU A CA 1
ATOM 1714 C C . GLU A 1 225 ? -5.904 -3.471 6.881 1.00 76.06 225 GLU A C 1
ATOM 1716 O O . GLU A 1 225 ? -5.511 -4.019 5.857 1.00 76.06 225 GLU A O 1
ATOM 1721 N N . GLY A 1 226 ? -6.277 -2.186 6.859 1.00 72.38 226 GLY A N 1
ATOM 1722 C CA . GLY A 1 226 ? -6.299 -1.357 5.643 1.00 72.38 226 GLY A CA 1
ATOM 1723 C C . GLY A 1 226 ? -7.383 -1.743 4.623 1.00 72.38 226 GLY A C 1
ATOM 1724 O O . GLY A 1 226 ? -7.562 -1.058 3.619 1.00 72.38 226 GLY A O 1
ATOM 1725 N N . ARG A 1 227 ? -8.135 -2.819 4.878 1.00 79.50 227 ARG A N 1
ATOM 1726 C CA . ARG A 1 227 ? -9.213 -3.356 4.034 1.00 79.50 227 ARG A CA 1
ATOM 1727 C C . ARG A 1 227 ? -10.386 -3.805 4.896 1.00 79.50 227 ARG A C 1
ATOM 1729 O O . ARG A 1 227 ? -10.209 -4.146 6.062 1.00 79.50 227 ARG A O 1
ATOM 1736 N N . LEU A 1 228 ? -11.579 -3.835 4.308 1.00 81.19 228 LEU A N 1
ATOM 1737 C CA . LEU A 1 228 ? -12.789 -4.324 4.962 1.00 81.19 228 LEU A CA 1
ATOM 1738 C C . LEU A 1 228 ? -13.292 -5.593 4.248 1.00 81.19 228 LEU A C 1
ATOM 1740 O O . LEU A 1 228 ? -13.432 -5.567 3.023 1.00 81.19 228 LEU A O 1
ATOM 1744 N N . PRO A 1 229 ? -13.569 -6.693 4.971 1.00 79.88 229 PRO A N 1
ATOM 1745 C CA . PRO A 1 229 ? -14.210 -7.872 4.412 1.00 79.88 229 PRO A CA 1
ATOM 1746 C C . PRO A 1 229 ? -15.555 -7.515 3.783 1.00 79.88 229 PRO A C 1
ATOM 1748 O O . PRO A 1 229 ? -16.320 -6.728 4.342 1.00 79.88 229 PRO A O 1
ATOM 1751 N N . VAL A 1 230 ? -15.872 -8.141 2.649 1.00 79.12 230 VAL A N 1
ATOM 1752 C CA . VAL A 1 230 ? -17.155 -7.927 1.959 1.00 79.12 230 VAL A CA 1
ATOM 1753 C C . VAL A 1 230 ? -18.335 -8.311 2.858 1.00 79.12 230 VAL A C 1
ATOM 1755 O O . VAL A 1 230 ? -19.362 -7.648 2.821 1.00 79.12 230 VAL A O 1
ATOM 1758 N N . SER A 1 231 ? -18.165 -9.299 3.741 1.00 79.75 231 SER A N 1
ATOM 1759 C CA . SER A 1 231 ? -19.171 -9.696 4.735 1.00 79.75 231 SER A CA 1
ATOM 1760 C C . SER A 1 231 ? -19.552 -8.585 5.721 1.00 79.75 231 SER A C 1
ATOM 1762 O O . SER A 1 231 ? -20.627 -8.638 6.309 1.00 79.75 231 SER A O 1
ATOM 1764 N N . PHE A 1 232 ? -18.702 -7.571 5.916 1.00 76.25 232 PHE A N 1
ATOM 1765 C CA . PHE A 1 232 ? -19.001 -6.433 6.791 1.00 76.25 232 PHE A CA 1
ATOM 1766 C C . PHE A 1 232 ? -19.737 -5.301 6.064 1.00 76.25 232 PHE A C 1
ATOM 1768 O O . PHE A 1 232 ? -20.209 -4.360 6.719 1.00 76.25 232 PHE A O 1
ATOM 1775 N N . LEU A 1 233 ? -19.826 -5.358 4.732 1.00 79.44 233 LEU A N 1
ATOM 1776 C CA . LEU A 1 233 ? -20.501 -4.357 3.918 1.00 79.44 233 LEU A CA 1
ATOM 1777 C C . LEU A 1 233 ? -21.975 -4.731 3.759 1.00 79.44 233 LEU A C 1
ATOM 1779 O O . LEU A 1 233 ? -22.281 -5.776 3.186 1.00 79.44 233 LEU A O 1
ATOM 1783 N N . PRO A 1 234 ? -22.898 -3.891 4.249 1.00 79.19 234 PRO A N 1
ATOM 1784 C CA . PRO A 1 234 ? -24.305 -4.109 3.984 1.00 79.19 234 PRO A CA 1
ATOM 1785 C C . PRO A 1 234 ? -24.597 -3.769 2.503 1.00 79.19 234 PRO A C 1
ATOM 1787 O O . PRO A 1 234 ? -23.876 -2.946 1.922 1.00 79.19 234 PRO A O 1
ATOM 1790 N N . PRO A 1 235 ? -25.604 -4.386 1.858 1.00 79.75 235 PRO A N 1
ATOM 1791 C CA . PRO A 1 235 ? -25.886 -4.180 0.433 1.00 79.75 235 PRO A CA 1
ATOM 1792 C C . PRO A 1 235 ? -26.062 -2.706 0.036 1.00 79.75 235 PRO A C 1
ATOM 1794 O O . PRO A 1 235 ? -25.661 -2.296 -1.053 1.00 79.75 235 PRO A O 1
ATOM 1797 N N . GLU A 1 236 ? -26.590 -1.877 0.936 1.00 80.38 236 GLU A N 1
ATOM 1798 C CA . GLU A 1 236 ? -26.816 -0.449 0.704 1.00 80.38 236 GLU A CA 1
ATOM 1799 C C . GLU A 1 236 ? -25.502 0.330 0.571 1.00 80.38 236 GLU A C 1
ATOM 1801 O O . GLU A 1 236 ? -25.455 1.364 -0.095 1.00 80.38 236 GLU A O 1
ATOM 1806 N N . ALA A 1 237 ? -24.398 -0.173 1.138 1.00 77.12 237 ALA A N 1
ATOM 1807 C CA . ALA A 1 237 ? -23.089 0.462 0.999 1.00 77.12 237 ALA A CA 1
ATOM 1808 C C . ALA A 1 237 ? -22.639 0.549 -0.470 1.00 77.12 237 ALA A C 1
ATOM 1810 O O . ALA A 1 237 ? -21.948 1.500 -0.834 1.00 77.12 237 ALA A O 1
ATOM 1811 N N . PHE A 1 238 ? -23.068 -0.392 -1.320 1.00 74.25 238 PHE A N 1
ATOM 1812 C CA . PHE A 1 238 ? -22.781 -0.368 -2.757 1.00 74.25 238 PHE A CA 1
ATOM 1813 C C . PHE A 1 238 ? -23.610 0.685 -3.505 1.00 74.25 238 PHE A C 1
ATOM 1815 O O . PHE A 1 238 ? -23.141 1.234 -4.498 1.00 74.25 238 PHE A O 1
ATOM 1822 N N . LEU A 1 239 ? -24.805 1.029 -3.010 1.00 70.38 239 LEU A N 1
ATOM 1823 C CA . LEU A 1 239 ? -25.656 2.067 -3.610 1.00 70.38 239 LEU A CA 1
ATOM 1824 C C . LEU A 1 239 ? -25.076 3.472 -3.409 1.00 70.38 239 LEU A C 1
ATOM 1826 O O . LEU A 1 239 ? -25.277 4.358 -4.237 1.00 70.38 239 LEU A O 1
ATOM 1830 N N . HIS A 1 240 ? -24.347 3.674 -2.311 1.00 66.25 240 HIS A N 1
ATOM 1831 C CA . HIS A 1 240 ? -23.739 4.957 -1.958 1.00 66.25 240 HIS A CA 1
ATOM 1832 C C . HIS A 1 240 ? -22.286 5.106 -2.431 1.00 66.25 240 HIS A C 1
ATOM 1834 O O . HIS A 1 240 ? -21.680 6.161 -2.223 1.00 66.25 240 HIS A O 1
ATOM 1840 N N . GLN A 1 241 ? -21.706 4.081 -3.063 1.00 65.94 241 GLN A N 1
ATOM 1841 C CA . GLN A 1 241 ? -20.370 4.182 -3.639 1.00 65.94 241 GLN A CA 1
ATOM 1842 C C . GLN A 1 241 ? -20.380 5.115 -4.853 1.00 65.94 241 GLN A C 1
ATOM 1844 O O . GLN A 1 241 ? -21.233 5.044 -5.740 1.00 65.94 241 GLN A O 1
ATOM 1849 N N . ARG A 1 242 ? -19.404 6.024 -4.874 1.00 56.19 242 ARG A N 1
ATOM 1850 C CA . ARG A 1 242 ? -19.315 7.119 -5.844 1.00 56.19 242 ARG A CA 1
ATOM 1851 C C . ARG A 1 242 ? -19.169 6.609 -7.282 1.00 56.19 242 ARG A C 1
ATOM 1853 O O . ARG A 1 242 ? -19.590 7.310 -8.196 1.00 56.19 242 ARG A O 1
ATOM 1860 N N . GLU A 1 243 ? -18.639 5.397 -7.480 1.00 55.94 243 GLU A N 1
ATOM 1861 C CA . GLU A 1 243 ? -18.561 4.755 -8.798 1.00 55.94 243 GLU A CA 1
ATOM 1862 C C . GLU A 1 243 ? -19.911 4.226 -9.324 1.00 55.94 243 GLU A C 1
ATOM 1864 O O . GLU A 1 243 ? -20.026 3.974 -10.520 1.00 55.94 243 GLU A O 1
ATOM 1869 N N . PHE A 1 244 ? -20.940 4.082 -8.480 1.00 56.56 244 PHE A N 1
ATOM 1870 C CA . PHE A 1 244 ? -22.277 3.621 -8.889 1.00 56.56 244 PHE A CA 1
ATOM 1871 C C . PHE A 1 244 ? -23.306 4.758 -9.016 1.00 56.56 244 PHE A C 1
ATOM 1873 O O . PHE A 1 244 ? -24.346 4.587 -9.653 1.00 56.56 244 PHE A O 1
ATOM 1880 N N . GLY A 1 245 ? -23.022 5.941 -8.459 1.00 54.88 245 GLY A N 1
ATOM 1881 C CA . GLY A 1 245 ? -23.885 7.120 -8.553 1.00 54.88 245 GLY A CA 1
ATOM 1882 C C . GLY A 1 245 ? -23.743 7.842 -9.898 1.00 54.88 245 GLY A C 1
ATOM 1883 O O . GLY A 1 245 ? -22.827 8.640 -10.086 1.00 54.88 245 GLY A O 1
ATOM 1884 N N . GLY A 1 246 ? -24.671 7.616 -10.831 1.00 57.25 246 GLY A N 1
ATOM 1885 C CA . GLY A 1 246 ? -24.630 8.111 -12.221 1.00 57.25 246 GLY A CA 1
ATOM 1886 C C . GLY A 1 246 ? -24.686 9.634 -12.459 1.00 57.25 246 GLY A C 1
ATOM 1887 O O . GLY A 1 246 ? -24.898 10.052 -13.591 1.00 57.25 246 GLY A O 1
ATOM 1888 N N . ILE A 1 247 ? -24.496 10.483 -11.443 1.00 61.53 247 ILE A N 1
ATOM 1889 C CA . ILE A 1 247 ? -24.805 11.927 -11.511 1.00 61.53 247 ILE A CA 1
ATOM 1890 C C . ILE A 1 247 ? -23.676 12.770 -12.163 1.00 61.53 247 ILE A C 1
ATOM 1892 O O . ILE A 1 247 ? -23.932 13.883 -12.603 1.00 61.53 247 ILE A O 1
ATOM 1896 N N . HIS A 1 248 ? -22.445 12.254 -12.320 1.00 55.44 248 HIS A N 1
ATOM 1897 C CA . HIS A 1 248 ? -21.312 12.993 -12.940 1.00 55.44 248 HIS A CA 1
ATOM 1898 C C . HIS A 1 248 ? -20.567 12.201 -14.047 1.00 55.44 248 HIS A C 1
ATOM 1900 O O . HIS A 1 248 ? -19.367 12.368 -14.260 1.00 55.44 248 HIS A O 1
ATOM 1906 N N . TRP A 1 249 ? -21.268 11.294 -14.735 1.00 55.97 249 TRP A N 1
ATOM 1907 C CA . TRP A 1 249 ? -20.687 10.088 -15.350 1.00 55.97 249 TRP A CA 1
ATOM 1908 C C . TRP A 1 249 ? -19.981 10.249 -16.715 1.00 55.97 249 TRP A C 1
ATOM 1910 O O . TRP A 1 249 ? -19.050 9.499 -17.002 1.00 55.97 249 TRP A O 1
ATOM 1920 N N . GLU A 1 250 ? -20.368 11.186 -17.586 1.00 61.34 250 GLU A N 1
ATOM 1921 C CA . GLU A 1 250 ? -19.935 11.111 -18.999 1.00 61.34 250 GLU A CA 1
ATOM 1922 C C . GLU A 1 250 ? -18.522 11.639 -19.283 1.00 61.34 250 GLU A C 1
ATOM 1924 O O . GLU A 1 250 ? -17.757 10.991 -20.000 1.00 61.34 250 GLU A O 1
ATOM 1929 N N . VAL A 1 251 ? -18.148 12.798 -18.731 1.00 60.53 251 VAL A N 1
ATOM 1930 C CA . VAL A 1 251 ? -16.840 13.417 -19.023 1.00 60.53 251 VAL A CA 1
ATOM 1931 C C . VAL A 1 251 ? -15.709 12.653 -18.333 1.00 60.53 251 VAL A C 1
ATOM 1933 O O . VAL A 1 251 ? -14.709 12.335 -18.975 1.00 60.53 251 VAL A O 1
ATOM 1936 N N . PHE A 1 252 ? -15.897 12.289 -17.060 1.00 65.94 252 PHE A N 1
ATOM 1937 C CA . PHE A 1 252 ? -14.906 11.546 -16.276 1.00 65.94 252 PHE A CA 1
ATOM 1938 C C . PHE A 1 252 ? -14.638 10.148 -16.850 1.00 65.94 252 PHE A C 1
ATOM 1940 O O . PHE A 1 252 ? -13.493 9.711 -16.910 1.00 65.94 252 PHE A O 1
ATOM 1947 N N . ASN A 1 253 ? -15.662 9.451 -17.348 1.00 71.19 253 ASN A N 1
ATOM 1948 C CA . ASN A 1 253 ? -15.448 8.135 -17.948 1.00 71.19 253 ASN A CA 1
ATOM 1949 C C . ASN A 1 253 ? -14.736 8.193 -19.292 1.00 71.19 253 ASN A C 1
ATOM 1951 O O . ASN A 1 253 ? -13.957 7.292 -19.597 1.00 71.19 253 ASN A O 1
ATOM 1955 N N . ARG A 1 254 ? -14.973 9.231 -20.102 1.00 77.69 254 ARG A N 1
ATOM 1956 C CA . ARG A 1 254 ? -14.265 9.376 -21.380 1.00 77.69 254 ARG A CA 1
ATOM 1957 C C . ARG A 1 254 ? -12.779 9.629 -21.163 1.00 77.69 254 ARG A C 1
ATOM 1959 O O . ARG A 1 254 ? -11.967 8.983 -21.820 1.00 77.69 254 ARG A O 1
ATOM 1966 N N . THR A 1 255 ? -12.412 10.511 -20.235 1.00 81.69 255 THR A N 1
ATOM 1967 C CA . THR A 1 255 ? -10.999 10.768 -19.922 1.00 81.69 255 THR A CA 1
ATOM 1968 C C . THR A 1 255 ? -10.332 9.546 -19.304 1.00 81.69 255 THR A C 1
ATOM 1970 O O . THR A 1 255 ? -9.273 9.146 -19.783 1.00 81.69 255 THR A O 1
ATOM 1973 N N . THR A 1 256 ? -10.970 8.894 -18.326 1.00 82.69 256 THR A N 1
ATOM 1974 C CA . THR A 1 256 ? -10.459 7.644 -17.741 1.00 82.69 256 THR A CA 1
ATOM 1975 C C . THR A 1 256 ? -10.283 6.575 -18.812 1.00 82.69 256 THR A C 1
ATOM 1977 O O . THR A 1 256 ? -9.241 5.937 -18.865 1.00 82.69 256 THR A O 1
ATOM 1980 N N . ARG A 1 257 ? -11.221 6.449 -19.758 1.00 87.12 257 ARG A N 1
ATOM 1981 C CA . ARG A 1 257 ? -11.098 5.484 -20.855 1.00 87.12 257 ARG A CA 1
ATOM 1982 C C . ARG A 1 257 ? -9.907 5.766 -21.766 1.00 87.12 257 ARG A C 1
ATOM 1984 O O . ARG A 1 257 ? -9.232 4.825 -22.179 1.00 87.12 257 ARG A O 1
ATOM 1991 N N . VAL A 1 258 ? -9.657 7.031 -22.102 1.00 91.44 258 VAL A N 1
ATOM 1992 C CA . VAL A 1 258 ? -8.478 7.420 -22.892 1.00 91.44 258 VAL A CA 1
ATOM 1993 C C . VAL A 1 258 ? -7.201 7.072 -22.131 1.00 91.44 258 VAL A C 1
ATOM 1995 O O . VAL A 1 258 ? -6.307 6.457 -22.707 1.00 91.44 258 VAL A O 1
ATOM 1998 N N . VAL A 1 259 ? -7.137 7.399 -20.838 1.00 89.75 259 VAL A N 1
ATOM 1999 C CA . VAL A 1 259 ? -5.994 7.059 -19.981 1.00 89.75 259 VAL A CA 1
ATOM 2000 C C . VAL A 1 259 ? -5.798 5.544 -19.907 1.00 89.75 259 VAL A C 1
ATOM 2002 O O . VAL A 1 259 ? -4.688 5.083 -20.154 1.00 89.75 259 VAL A O 1
ATOM 2005 N N . ASP A 1 260 ? -6.855 4.763 -19.672 1.00 91.50 260 ASP A N 1
ATOM 2006 C CA . ASP A 1 260 ? -6.802 3.298 -19.630 1.00 91.50 260 ASP A CA 1
ATOM 2007 C C . ASP A 1 260 ? -6.241 2.722 -20.931 1.00 91.50 260 ASP A C 1
ATOM 2009 O O . ASP A 1 260 ? -5.384 1.841 -20.900 1.00 91.50 260 ASP A O 1
ATOM 2013 N N . VAL A 1 261 ? -6.685 3.221 -22.090 1.00 95.38 261 VAL A N 1
ATOM 2014 C CA . VAL A 1 261 ? -6.192 2.764 -23.398 1.00 95.38 261 VAL A CA 1
ATOM 2015 C C . VAL A 1 261 ? -4.722 3.138 -23.593 1.00 95.38 261 VAL A C 1
ATOM 2017 O O . VAL A 1 261 ? -3.927 2.281 -23.969 1.00 95.38 261 VAL A O 1
ATOM 2020 N N . VAL A 1 262 ? -4.332 4.382 -23.310 1.00 94.44 262 VAL A N 1
ATOM 2021 C CA . VAL A 1 262 ? -2.946 4.846 -23.491 1.00 94.44 262 VAL A CA 1
ATOM 2022 C C . VAL A 1 262 ? -1.989 4.102 -22.559 1.00 94.44 262 VAL A C 1
ATOM 2024 O O . VAL A 1 262 ? -0.967 3.584 -23.010 1.00 94.44 262 VAL A O 1
ATOM 2027 N N . VAL A 1 263 ? -2.330 4.001 -21.273 1.00 92.19 263 VAL A N 1
ATOM 2028 C CA . VAL A 1 263 ? -1.508 3.321 -20.266 1.00 92.19 263 VAL A CA 1
ATOM 2029 C C . VAL A 1 263 ? -1.443 1.820 -20.542 1.00 92.19 263 VAL A C 1
ATOM 2031 O O . VAL A 1 263 ? -0.354 1.250 -20.493 1.00 92.19 263 VAL A O 1
ATOM 2034 N N . SER A 1 264 ? -2.562 1.171 -20.887 1.00 94.31 264 SER A N 1
ATOM 2035 C CA . SER A 1 264 ? -2.555 -0.265 -21.205 1.00 94.31 264 SER A CA 1
ATOM 2036 C C . SER A 1 264 ? -1.754 -0.583 -22.465 1.00 94.31 264 SER A C 1
ATOM 2038 O O . SER A 1 264 ? -1.013 -1.562 -22.460 1.00 94.31 264 SER A O 1
ATOM 2040 N N . LEU A 1 265 ? -1.822 0.248 -23.511 1.00 96.50 265 LEU A N 1
ATOM 2041 C CA . LEU A 1 265 ? -0.995 0.086 -24.710 1.00 96.50 265 LEU A CA 1
ATOM 2042 C C . LEU A 1 265 ? 0.491 0.275 -24.402 1.00 96.50 265 LEU A C 1
ATOM 2044 O O . LEU A 1 265 ? 1.310 -0.539 -24.824 1.00 96.50 265 LEU A O 1
ATOM 2048 N N . PHE A 1 266 ? 0.839 1.312 -23.639 1.00 92.44 266 PHE A N 1
ATOM 2049 C CA . PHE A 1 266 ? 2.217 1.549 -23.217 1.00 92.44 266 PHE A CA 1
ATOM 2050 C C . PHE A 1 266 ? 2.773 0.363 -22.415 1.00 92.44 266 PHE A C 1
ATOM 2052 O O . PHE A 1 266 ? 3.840 -0.159 -22.743 1.00 92.44 266 PHE A O 1
ATOM 2059 N N . LEU A 1 267 ? 2.028 -0.114 -21.411 1.00 91.81 267 LEU A N 1
ATOM 2060 C CA . LEU A 1 267 ? 2.418 -1.274 -20.610 1.00 91.81 267 LEU A CA 1
ATOM 2061 C C . LEU A 1 267 ? 2.476 -2.556 -21.443 1.00 91.81 267 LEU A C 1
ATOM 2063 O O . LEU A 1 267 ? 3.384 -3.359 -21.239 1.00 91.81 267 LEU A O 1
ATOM 2067 N N . LEU A 1 268 ? 1.559 -2.749 -22.393 1.00 94.94 268 LEU A N 1
ATOM 2068 C CA . LEU A 1 268 ? 1.569 -3.903 -23.288 1.00 94.94 268 LEU A CA 1
ATOM 2069 C C . LEU A 1 268 ? 2.841 -3.933 -24.136 1.00 94.94 268 LEU A C 1
ATOM 2071 O O . LEU A 1 268 ? 3.487 -4.971 -24.197 1.00 94.94 268 LEU A O 1
ATOM 2075 N N . VAL A 1 269 ? 3.229 -2.810 -24.747 1.00 95.00 269 VAL A N 1
ATOM 2076 C CA . VAL A 1 269 ? 4.464 -2.718 -25.546 1.00 95.00 269 VAL A CA 1
ATOM 2077 C C . VAL A 1 269 ? 5.693 -2.958 -24.671 1.00 95.00 269 VAL A C 1
ATOM 2079 O O . VAL A 1 269 ? 6.563 -3.747 -25.037 1.00 95.00 269 VAL A O 1
ATOM 2082 N N . LEU A 1 270 ? 5.742 -2.331 -23.493 1.00 92.12 270 LEU A N 1
ATOM 2083 C CA . LEU A 1 270 ? 6.858 -2.465 -22.558 1.00 92.12 270 LEU A CA 1
ATOM 2084 C C . LEU A 1 270 ? 7.025 -3.906 -22.048 1.00 92.12 270 LEU A C 1
ATOM 2086 O O . LEU A 1 270 ? 8.146 -4.389 -21.904 1.00 92.12 270 LEU A O 1
ATOM 2090 N N . THR A 1 271 ? 5.915 -4.601 -21.785 1.00 92.19 271 THR A N 1
ATOM 2091 C CA . THR A 1 271 ? 5.910 -5.975 -21.249 1.00 92.19 271 THR A CA 1
ATOM 2092 C C . THR A 1 271 ? 5.862 -7.056 -22.329 1.00 92.19 271 THR A C 1
ATOM 2094 O O . THR A 1 271 ? 5.991 -8.240 -22.011 1.00 92.19 271 THR A O 1
ATOM 2097 N N . LEU A 1 272 ? 5.743 -6.681 -23.607 1.00 95.88 272 LEU A N 1
ATOM 2098 C CA . LEU A 1 272 ? 5.611 -7.613 -24.727 1.00 95.88 272 LEU A CA 1
ATOM 2099 C C . LEU A 1 272 ? 6.736 -8.662 -24.790 1.00 95.88 272 LEU A C 1
ATOM 2101 O O . LEU A 1 272 ? 6.410 -9.839 -24.955 1.00 95.88 272 LEU A O 1
ATOM 2105 N N . PRO A 1 273 ? 8.031 -8.314 -24.613 1.00 94.19 273 PRO A N 1
ATOM 2106 C CA . PRO A 1 273 ? 9.106 -9.307 -24.650 1.00 94.19 273 PRO A CA 1
ATOM 2107 C C . PRO A 1 273 ? 8.963 -10.357 -23.542 1.00 94.19 273 PRO A C 1
ATOM 2109 O O . PRO A 1 273 ? 9.139 -11.550 -23.781 1.00 94.19 273 PRO A O 1
ATOM 2112 N N . LEU A 1 274 ? 8.578 -9.925 -22.337 1.00 92.75 274 LEU A N 1
ATOM 2113 C CA . LEU A 1 274 ? 8.367 -10.816 -21.198 1.00 92.75 274 LEU A CA 1
ATOM 2114 C C . LEU A 1 274 ? 7.143 -11.717 -21.411 1.00 92.75 274 LEU A C 1
ATOM 2116 O O . LEU A 1 274 ? 7.205 -12.917 -21.133 1.00 92.75 274 LEU A O 1
ATOM 2120 N N . LEU A 1 275 ? 6.047 -11.162 -21.939 1.00 93.62 275 LEU A N 1
ATOM 2121 C CA . LEU A 1 275 ? 4.847 -11.926 -22.286 1.00 93.62 275 LEU A CA 1
ATOM 2122 C C . LEU A 1 275 ? 5.134 -12.960 -23.378 1.00 93.62 275 LEU A C 1
ATOM 2124 O O . LEU A 1 275 ? 4.666 -14.091 -23.268 1.00 93.62 275 LEU A O 1
ATOM 2128 N N . ALA A 1 276 ? 5.934 -12.612 -24.389 1.00 95.31 276 ALA A N 1
ATOM 2129 C CA . ALA A 1 276 ? 6.335 -13.523 -25.457 1.00 95.31 276 ALA A CA 1
ATOM 2130 C C . ALA A 1 276 ? 7.204 -14.677 -24.933 1.00 95.31 276 ALA A C 1
ATOM 2132 O O . ALA A 1 276 ? 6.933 -15.835 -25.249 1.00 95.31 276 ALA A O 1
ATOM 2133 N N . LEU A 1 277 ? 8.193 -14.388 -24.079 1.00 95.19 277 LEU A N 1
ATOM 2134 C CA . LEU A 1 277 ? 9.016 -15.418 -23.432 1.00 95.19 277 LEU A CA 1
ATOM 2135 C C . LEU A 1 277 ? 8.177 -16.337 -22.536 1.00 95.19 277 LEU A C 1
ATOM 2137 O O . LEU A 1 277 ? 8.333 -17.556 -22.573 1.00 95.19 277 LEU A O 1
ATOM 2141 N N . SER A 1 278 ? 7.246 -15.765 -21.773 1.00 94.19 278 SER A N 1
ATOM 2142 C CA . SER A 1 278 ? 6.338 -16.528 -20.909 1.00 94.19 278 SER A CA 1
ATOM 2143 C C . SER A 1 278 ? 5.390 -17.411 -21.727 1.00 94.19 278 SER A C 1
ATOM 2145 O O . SER A 1 278 ? 5.194 -18.580 -21.401 1.00 94.19 278 SER A O 1
ATOM 2147 N N . ALA A 1 279 ? 4.840 -16.884 -22.824 1.00 94.88 279 ALA A N 1
ATOM 2148 C CA . ALA A 1 279 ? 4.004 -17.630 -23.761 1.00 94.88 279 ALA A CA 1
ATOM 2149 C C . ALA A 1 279 ? 4.773 -18.782 -24.425 1.00 94.88 279 ALA A C 1
ATOM 2151 O O . ALA A 1 279 ? 4.248 -19.892 -24.528 1.00 94.88 279 ALA A O 1
ATOM 2152 N N . LEU A 1 280 ? 6.024 -18.538 -24.828 1.00 95.81 280 LEU A N 1
ATOM 2153 C CA . LEU A 1 280 ? 6.910 -19.554 -25.391 1.00 95.81 280 LEU A CA 1
ATOM 2154 C C . LEU A 1 280 ? 7.219 -20.652 -24.367 1.00 95.81 280 LEU A C 1
ATOM 2156 O O . LEU A 1 280 ? 7.156 -21.831 -24.705 1.00 95.81 280 LEU A O 1
ATOM 2160 N N . ALA A 1 281 ? 7.488 -20.288 -23.111 1.00 94.62 281 ALA A N 1
ATOM 2161 C CA . ALA A 1 281 ? 7.721 -21.257 -22.047 1.00 94.62 281 ALA A CA 1
ATOM 2162 C C . ALA A 1 281 ? 6.486 -22.141 -21.801 1.00 94.62 281 ALA A C 1
ATOM 2164 O O . ALA A 1 281 ? 6.593 -23.366 -21.775 1.00 94.62 281 ALA A O 1
ATOM 2165 N N . VAL A 1 282 ? 5.291 -21.548 -21.704 1.00 94.50 282 VAL A N 1
ATOM 2166 C CA . VAL A 1 282 ? 4.045 -22.324 -21.584 1.00 94.50 282 VAL A CA 1
ATOM 2167 C C . VAL A 1 282 ? 3.871 -23.260 -22.784 1.00 94.50 282 VAL A C 1
ATOM 2169 O O . VAL A 1 282 ? 3.505 -24.418 -22.607 1.00 94.50 282 VAL A O 1
ATOM 2172 N N . TRP A 1 283 ? 4.169 -22.798 -24.000 1.00 94.81 283 TRP A N 1
ATOM 2173 C CA . TRP A 1 283 ? 4.045 -23.623 -25.200 1.00 94.81 283 TRP A CA 1
ATOM 2174 C C . TRP A 1 283 ? 5.010 -24.815 -25.220 1.00 94.81 283 TRP A C 1
ATOM 2176 O O . TRP A 1 283 ? 4.581 -25.928 -25.519 1.00 94.81 283 TRP A O 1
ATOM 2186 N N . LEU A 1 284 ? 6.286 -24.594 -24.890 1.00 95.06 284 LEU A N 1
ATOM 2187 C CA . LEU A 1 284 ? 7.332 -25.619 -24.949 1.00 95.06 284 LEU A CA 1
ATOM 2188 C C . LEU A 1 284 ? 7.192 -26.675 -23.845 1.00 95.06 284 LEU A C 1
ATOM 2190 O O . LEU A 1 284 ? 7.433 -27.851 -24.103 1.00 95.06 284 LEU A O 1
ATOM 2194 N N . TRP A 1 285 ? 6.814 -26.272 -22.628 1.00 92.38 285 TRP A N 1
ATOM 2195 C CA . TRP A 1 285 ? 6.777 -27.179 -21.472 1.00 92.38 285 TRP A CA 1
ATOM 2196 C C . TRP A 1 285 ? 5.381 -27.677 -21.106 1.00 92.38 285 TRP A C 1
ATOM 2198 O O . TRP A 1 285 ? 5.249 -28.830 -20.700 1.00 92.38 285 TRP A O 1
ATOM 2208 N N . ASP A 1 286 ? 4.347 -26.847 -21.245 1.00 89.62 286 ASP A N 1
ATOM 2209 C CA . ASP A 1 286 ? 2.979 -27.220 -20.866 1.00 89.62 286 ASP A CA 1
ATOM 2210 C C . ASP A 1 286 ? 2.100 -27.541 -22.091 1.00 89.62 286 ASP A C 1
ATOM 2212 O O . ASP A 1 286 ? 0.998 -28.080 -21.952 1.00 89.62 286 ASP A O 1
ATOM 2216 N N . GLY A 1 287 ? 2.551 -27.214 -23.306 1.00 90.75 287 GLY A N 1
ATOM 2217 C CA . GLY A 1 287 ? 1.854 -27.485 -24.563 1.00 90.75 287 GLY A CA 1
ATOM 2218 C C . GLY A 1 287 ? 0.799 -26.437 -24.939 1.00 90.75 287 GLY A C 1
ATOM 2219 O O . GLY A 1 287 ? 0.851 -25.273 -24.542 1.00 90.75 287 GLY A O 1
ATOM 2220 N N . ARG A 1 288 ? -0.193 -26.844 -25.740 1.00 88.94 288 ARG A N 1
ATOM 2221 C CA . ARG A 1 288 ? -1.315 -25.98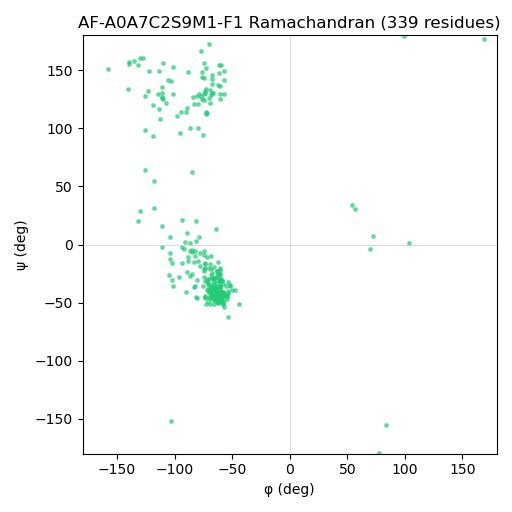8 -26.178 1.00 88.94 288 ARG A CA 1
ATOM 2222 C C . ARG A 1 288 ? -2.581 -26.285 -25.358 1.00 88.94 288 ARG A C 1
ATOM 2224 O O . ARG A 1 288 ? -2.724 -27.413 -24.886 1.00 88.94 288 ARG A O 1
ATOM 2231 N N . PRO A 1 289 ? -3.509 -25.322 -25.193 1.00 92.19 289 PRO A N 1
ATOM 2232 C CA . PRO A 1 289 ? -3.427 -23.908 -25.587 1.00 92.19 289 PRO A CA 1
ATOM 2233 C C . PRO A 1 289 ? -2.547 -23.059 -24.651 1.00 92.19 289 PRO A C 1
ATOM 2235 O O . PRO A 1 289 ? -2.506 -23.291 -23.452 1.00 92.19 289 PRO A O 1
ATOM 2238 N N . VAL A 1 290 ? -1.883 -22.033 -25.195 1.00 94.12 290 VAL A N 1
ATOM 2239 C CA . VAL A 1 290 ? -1.022 -21.120 -24.409 1.00 94.12 290 VAL A CA 1
ATOM 2240 C C . VAL A 1 290 ? -1.838 -20.134 -23.573 1.00 94.12 290 VAL A C 1
ATOM 2242 O O . VAL A 1 290 ? -1.457 -19.793 -22.455 1.00 94.12 290 VAL A O 1
ATOM 2245 N N . PHE A 1 291 ? -2.976 -19.685 -24.101 1.00 93.31 291 PHE A N 1
ATOM 2246 C CA . PHE A 1 291 ? -3.861 -18.745 -23.425 1.00 93.31 291 PHE A CA 1
ATOM 2247 C C . PHE A 1 291 ? -5.115 -19.442 -22.901 1.00 93.31 291 PHE A C 1
ATOM 2249 O O . PHE A 1 291 ? -5.693 -20.297 -23.572 1.00 93.31 291 PHE A O 1
ATOM 2256 N N . TYR A 1 292 ? -5.548 -19.022 -21.718 1.00 90.44 292 TYR A N 1
ATOM 2257 C CA . TYR A 1 292 ? -6.813 -19.384 -21.099 1.00 90.44 292 TYR A CA 1
ATOM 2258 C C . TYR A 1 292 ? -7.815 -18.233 -21.232 1.00 90.44 292 TYR A C 1
ATOM 2260 O O . TYR A 1 292 ? -7.447 -17.063 -21.079 1.00 90.44 292 TYR A O 1
ATOM 2268 N N . ARG A 1 293 ? -9.080 -18.570 -21.496 1.00 91.00 293 ARG A N 1
ATOM 2269 C CA . ARG A 1 293 ? -10.197 -17.624 -21.603 1.00 91.00 293 ARG A CA 1
ATOM 2270 C C . ARG A 1 293 ? -11.140 -17.831 -20.423 1.00 91.00 293 ARG A C 1
ATOM 2272 O O . ARG A 1 293 ? -11.613 -18.942 -20.226 1.00 91.00 293 ARG A O 1
ATOM 2279 N N . GLN A 1 294 ? -11.445 -16.768 -19.684 1.00 88.75 294 GLN A N 1
ATOM 2280 C CA . GLN A 1 294 ? -12.380 -16.808 -18.558 1.00 88.75 294 GLN A CA 1
ATOM 2281 C C . GLN A 1 294 ? -13.474 -15.757 -18.729 1.00 88.75 294 GLN A C 1
ATOM 2283 O O . GLN A 1 294 ? -13.165 -14.582 -18.910 1.00 88.75 294 GLN A O 1
ATOM 2288 N N . VAL A 1 295 ? -14.744 -16.151 -18.636 1.00 91.25 295 VAL A N 1
ATOM 2289 C CA . VAL A 1 295 ? -15.858 -15.190 -18.636 1.00 91.25 295 VAL A CA 1
ATOM 2290 C C . VAL A 1 295 ? -15.975 -14.556 -17.250 1.00 91.25 295 VAL A C 1
ATOM 2292 O O . VAL A 1 295 ? -15.989 -15.254 -16.236 1.00 91.25 295 VAL A O 1
ATOM 2295 N N . ARG A 1 296 ? -16.032 -13.224 -17.197 1.00 90.00 296 ARG A N 1
ATOM 2296 C CA . ARG A 1 296 ? -16.222 -12.434 -15.972 1.00 90.00 296 ARG A CA 1
ATOM 2297 C C . ARG A 1 296 ? -17.313 -11.393 -16.186 1.00 90.00 296 ARG A C 1
ATOM 2299 O O . ARG A 1 296 ? -17.552 -10.969 -17.313 1.00 90.00 296 ARG A O 1
ATOM 2306 N N . LEU A 1 297 ? -17.957 -10.969 -15.102 1.00 90.12 297 LEU A N 1
ATOM 2307 C CA . LEU A 1 297 ? -18.882 -9.839 -15.130 1.00 90.12 297 LEU A CA 1
ATOM 2308 C C . LEU A 1 297 ? -18.076 -8.539 -15.178 1.00 90.12 297 LEU A C 1
ATOM 2310 O O . LEU A 1 297 ? -17.188 -8.321 -14.356 1.00 90.12 297 LEU A O 1
ATOM 2314 N N . GLY A 1 298 ? -18.359 -7.715 -16.178 1.00 86.69 298 GLY A N 1
ATOM 2315 C CA . GLY A 1 298 ? -17.776 -6.395 -16.364 1.00 86.69 298 GLY A CA 1
ATOM 2316 C C . GLY A 1 298 ? -18.739 -5.287 -15.951 1.00 86.69 298 GLY A C 1
ATOM 2317 O O . GLY A 1 298 ? -19.606 -5.458 -15.092 1.00 86.69 298 GLY A O 1
ATOM 2318 N N . GLN A 1 299 ? -18.585 -4.129 -16.589 1.00 81.00 299 GLN A N 1
ATOM 2319 C CA . GLN A 1 299 ? -19.380 -2.939 -16.304 1.00 81.00 299 GLN A CA 1
ATOM 2320 C C . GLN A 1 299 ? -20.886 -3.218 -16.457 1.00 81.00 299 GLN A C 1
ATOM 2322 O O . GLN A 1 299 ? -21.325 -3.753 -17.478 1.00 81.00 299 GLN A O 1
ATOM 2327 N N . PHE A 1 300 ? -21.671 -2.851 -15.438 1.00 79.62 300 PHE A N 1
ATOM 2328 C CA . PHE A 1 300 ? -23.123 -3.078 -15.376 1.00 79.62 300 PHE A CA 1
ATOM 2329 C C . PHE A 1 300 ? -23.536 -4.543 -15.586 1.00 79.62 300 PHE A C 1
ATOM 2331 O O . PHE A 1 300 ? -24.554 -4.827 -16.212 1.00 79.62 300 PHE A O 1
ATOM 2338 N N . GLY A 1 301 ? -22.713 -5.485 -15.118 1.00 84.62 301 GLY A N 1
ATOM 2339 C CA . GLY A 1 301 ? -22.993 -6.915 -15.243 1.00 84.62 301 GLY A CA 1
ATOM 2340 C C . GLY A 1 301 ? -22.843 -7.461 -16.664 1.00 84.62 301 GLY A C 1
ATOM 2341 O O . GLY A 1 301 ? -23.153 -8.625 -16.899 1.00 84.62 301 GLY A O 1
ATOM 2342 N N . ARG A 1 302 ? -22.346 -6.668 -17.624 1.00 88.19 302 ARG A N 1
ATOM 2343 C CA . ARG A 1 302 ? -22.096 -7.154 -18.986 1.00 88.19 302 ARG A CA 1
ATOM 2344 C C . ARG A 1 302 ? -20.924 -8.137 -18.971 1.00 88.19 302 ARG A C 1
ATOM 2346 O O . ARG A 1 302 ? -19.836 -7.747 -18.538 1.00 88.19 302 ARG A O 1
ATOM 2353 N N . PRO A 1 303 ? -21.097 -9.389 -19.422 1.00 93.62 303 PRO A N 1
ATOM 2354 C CA . PRO A 1 303 ? -20.010 -10.354 -19.418 1.00 93.62 303 PRO A CA 1
ATOM 2355 C C . PRO A 1 303 ? -18.917 -9.950 -20.415 1.00 93.62 303 PRO A C 1
ATOM 2357 O O . PRO A 1 303 ? -19.205 -9.465 -21.508 1.00 93.62 303 PRO A O 1
ATOM 2360 N N . PHE A 1 304 ? -17.656 -10.182 -20.056 1.00 94.31 304 PHE A N 1
ATOM 2361 C CA . PHE A 1 304 ? -16.511 -10.045 -20.954 1.00 94.31 304 PHE A CA 1
ATOM 2362 C C . PHE A 1 304 ? -15.558 -11.232 -20.808 1.00 94.31 304 PHE A C 1
ATOM 2364 O O . PHE A 1 304 ? -15.547 -11.930 -19.790 1.00 94.31 304 PHE A O 1
ATOM 2371 N N . VAL A 1 305 ? -14.754 -11.465 -21.846 1.00 94.31 305 VAL A N 1
ATOM 2372 C CA . VAL A 1 305 ? -13.763 -12.544 -21.868 1.00 94.31 305 VAL A CA 1
ATOM 2373 C C . VAL A 1 305 ? -12.412 -12.000 -21.422 1.00 94.31 305 VAL A C 1
ATOM 2375 O O . VAL A 1 305 ? -11.795 -11.191 -22.114 1.00 94.31 305 VAL A O 1
ATOM 2378 N N . LEU A 1 306 ? -11.943 -12.474 -20.273 1.00 93.06 306 LEU A N 1
ATOM 2379 C CA . LEU A 1 306 ? -10.603 -12.230 -19.767 1.00 93.06 306 LEU A CA 1
ATOM 2380 C C . LEU A 1 306 ? -9.628 -13.240 -20.374 1.00 93.06 306 LEU A C 1
ATOM 2382 O O . LEU A 1 306 ? -9.818 -14.453 -20.260 1.00 93.06 306 LEU A O 1
ATOM 2386 N N . TRP A 1 307 ? -8.557 -12.729 -20.969 1.00 92.50 307 TRP A N 1
ATOM 2387 C CA . TRP A 1 307 ? -7.464 -13.525 -21.511 1.00 92.50 307 TRP A CA 1
ATOM 2388 C C . TRP A 1 307 ? -6.275 -13.518 -20.558 1.00 92.50 307 TRP A C 1
ATOM 2390 O O . TRP A 1 307 ? -5.827 -12.456 -20.133 1.00 92.50 307 TRP A O 1
ATOM 2400 N N . LYS A 1 308 ? -5.751 -14.703 -20.235 1.00 91.75 308 LYS A N 1
ATOM 2401 C CA . LYS A 1 308 ? -4.557 -14.862 -19.394 1.00 91.75 308 LYS A CA 1
ATOM 2402 C C . LYS A 1 308 ? -3.657 -15.972 -19.928 1.00 91.75 308 LYS A C 1
ATOM 2404 O O . LYS A 1 308 ? -4.127 -16.860 -20.638 1.00 91.75 308 LYS A O 1
ATOM 2409 N N . LEU A 1 309 ? -2.371 -15.943 -19.587 1.00 93.19 309 LEU A N 1
ATOM 2410 C CA . LEU A 1 309 ? -1.486 -17.083 -19.839 1.00 93.19 309 LEU A CA 1
ATOM 2411 C C . LEU A 1 309 ? -1.985 -18.298 -19.052 1.00 93.19 309 LEU A C 1
ATOM 2413 O O . LEU A 1 309 ? -2.399 -18.183 -17.894 1.00 93.19 309 LEU A O 1
ATOM 2417 N N . ARG A 1 310 ? -1.976 -19.468 -19.688 1.00 92.38 310 ARG A N 1
ATOM 2418 C CA . ARG A 1 310 ? -2.415 -20.707 -19.056 1.00 92.38 310 ARG A CA 1
ATOM 2419 C C . ARG A 1 310 ? -1.361 -21.150 -18.043 1.00 92.38 310 ARG A C 1
ATOM 2421 O O . ARG A 1 310 ? -0.259 -21.526 -18.415 1.00 92.38 310 ARG A O 1
ATOM 2428 N N . THR A 1 311 ? -1.731 -21.142 -16.767 1.00 90.94 311 THR A N 1
ATOM 2429 C CA . THR A 1 311 ? -0.880 -21.614 -15.660 1.00 90.94 311 THR A CA 1
ATOM 2430 C C . THR A 1 311 ? -1.397 -22.902 -15.019 1.00 90.94 311 THR A C 1
ATOM 2432 O O . THR A 1 311 ? -0.755 -23.451 -14.124 1.00 90.94 311 THR A O 1
ATOM 2435 N N . MET A 1 312 ? -2.535 -23.421 -15.483 1.00 90.50 312 MET A N 1
ATOM 2436 C CA . MET A 1 312 ? -3.173 -24.642 -14.987 1.00 90.50 312 MET A CA 1
ATOM 2437 C C . MET A 1 312 ? -3.462 -25.607 -16.143 1.00 90.50 312 MET A C 1
ATOM 2439 O O . MET A 1 312 ? -3.475 -25.201 -17.305 1.00 90.50 312 MET A O 1
ATOM 2443 N N . LYS A 1 313 ? -3.664 -26.889 -15.833 1.00 88.12 313 LYS A N 1
ATOM 2444 C CA . LYS A 1 313 ? -4.047 -27.910 -16.818 1.00 88.12 313 LYS A CA 1
ATOM 2445 C C . LYS A 1 313 ? -5.351 -27.502 -17.536 1.00 88.12 313 LYS A C 1
ATOM 2447 O O . LYS A 1 313 ? -6.179 -26.839 -16.916 1.00 88.12 313 LYS A O 1
ATOM 2452 N N . PRO A 1 314 ? -5.555 -27.882 -18.813 1.00 82.12 314 PRO A N 1
ATOM 2453 C CA . PRO A 1 314 ? -6.772 -27.552 -19.567 1.00 82.12 314 PRO A CA 1
ATOM 2454 C C . PRO A 1 314 ? -8.077 -27.886 -18.836 1.00 82.12 314 PRO A C 1
ATOM 2456 O O . PRO A 1 314 ? -8.992 -27.071 -18.832 1.00 82.12 314 PRO A O 1
ATOM 2459 N N . ASP A 1 315 ? -8.108 -29.023 -18.139 1.00 80.38 315 ASP A N 1
ATOM 2460 C CA . ASP A 1 315 ? -9.301 -29.542 -17.457 1.00 80.38 315 ASP A CA 1
ATOM 2461 C C . ASP A 1 315 ? -9.376 -29.112 -15.979 1.00 80.38 315 ASP A C 1
ATOM 2463 O O . ASP A 1 315 ? -10.016 -29.754 -15.151 1.00 80.38 315 ASP A O 1
ATOM 2467 N N . ALA A 1 316 ? -8.679 -28.035 -15.603 1.00 77.00 316 ALA A N 1
ATOM 2468 C CA . ALA A 1 316 ? -8.597 -27.594 -14.210 1.00 77.00 316 ALA A CA 1
ATOM 2469 C C . ALA A 1 316 ? -9.925 -27.056 -13.641 1.00 77.00 316 ALA A C 1
ATOM 2471 O O . ALA A 1 316 ? -10.125 -27.110 -12.429 1.00 77.00 316 ALA A O 1
ATOM 2472 N N . GLU A 1 317 ? -10.810 -26.539 -14.494 1.00 74.94 317 GLU A N 1
ATOM 2473 C CA . GLU A 1 317 ? -12.068 -25.877 -14.108 1.00 74.94 317 GLU A CA 1
ATOM 2474 C C . GLU A 1 317 ? -13.305 -26.631 -14.650 1.00 74.94 317 GLU A C 1
ATOM 2476 O O . GLU A 1 317 ? -14.325 -26.012 -14.941 1.00 74.94 317 GLU A O 1
ATOM 2481 N N . VAL A 1 318 ? -13.250 -27.967 -14.798 1.00 73.31 318 VAL A N 1
ATOM 2482 C CA . VAL A 1 318 ? -14.406 -28.773 -15.277 1.00 73.31 318 VAL A CA 1
ATOM 2483 C C . VAL A 1 318 ? -15.639 -28.597 -14.379 1.00 73.31 318 VAL A C 1
ATOM 2485 O O . VAL A 1 318 ? -16.758 -28.548 -14.878 1.00 73.31 318 VAL A O 1
ATOM 2488 N N . ASN A 1 319 ? -15.434 -28.414 -13.072 1.00 74.62 319 ASN A N 1
ATOM 2489 C CA . ASN A 1 319 ? -16.500 -28.160 -12.094 1.00 74.62 319 ASN A CA 1
ATOM 2490 C C . ASN A 1 319 ? -16.825 -26.663 -11.921 1.00 74.62 319 ASN A C 1
ATOM 2492 O O . ASN A 1 319 ? -17.562 -26.280 -11.015 1.00 74.62 319 ASN A O 1
ATOM 2496 N N . GLY A 1 320 ? -16.277 -25.811 -12.788 1.00 73.56 320 GLY A N 1
ATOM 2497 C CA . GLY A 1 320 ? -16.385 -24.363 -12.711 1.00 73.56 320 GLY A CA 1
ATOM 2498 C C . GLY A 1 320 ? -15.159 -23.682 -12.089 1.00 73.56 320 GLY A C 1
ATOM 2499 O O . GLY A 1 320 ? -14.170 -24.332 -11.736 1.00 73.56 320 GLY A O 1
ATOM 2500 N N . PRO A 1 321 ? -15.189 -22.340 -11.991 1.00 70.50 321 PRO A N 1
ATOM 2501 C CA . PRO A 1 321 ? -14.066 -21.560 -11.491 1.00 70.50 321 PRO A CA 1
ATOM 2502 C C . PRO A 1 321 ? -13.898 -21.739 -9.979 1.00 70.50 321 PRO A C 1
ATOM 2504 O O . PRO A 1 321 ? -14.717 -21.264 -9.195 1.00 70.50 321 PRO A O 1
ATOM 2507 N N . GLU A 1 322 ? -12.798 -22.359 -9.565 1.00 74.25 322 GLU A N 1
ATOM 2508 C CA . GLU A 1 322 ? -12.450 -22.565 -8.157 1.00 74.25 322 GLU A CA 1
ATOM 2509 C C . GLU A 1 322 ? -11.198 -21.769 -7.771 1.00 74.25 322 GLU A C 1
ATOM 2511 O O . GLU A 1 322 ? -10.292 -21.549 -8.583 1.00 74.25 322 GLU A O 1
ATOM 2516 N N . PHE A 1 323 ? -11.115 -21.341 -6.507 1.00 70.25 323 PHE A N 1
ATOM 2517 C CA . PHE A 1 323 ? -9.888 -20.744 -5.988 1.00 70.25 323 PHE A CA 1
ATOM 2518 C C . PHE A 1 323 ? -8.804 -21.815 -5.847 1.00 70.25 323 PHE A C 1
ATOM 2520 O O . PHE A 1 323 ? -8.999 -22.840 -5.200 1.00 70.25 323 PHE A O 1
ATOM 2527 N N . ALA A 1 324 ? -7.644 -21.559 -6.446 1.00 71.94 324 ALA A N 1
ATOM 2528 C CA . ALA A 1 324 ? -6.497 -22.448 -6.333 1.00 71.94 324 ALA A CA 1
ATOM 2529 C C . ALA A 1 324 ? -5.848 -22.315 -4.948 1.00 71.94 324 ALA A C 1
ATOM 2531 O O . ALA A 1 324 ? -5.522 -21.201 -4.529 1.00 71.94 324 ALA A O 1
ATOM 2532 N N . GLY A 1 325 ? -5.616 -23.441 -4.273 1.00 73.25 325 GLY A N 1
ATOM 2533 C CA . GLY A 1 325 ? -4.799 -23.491 -3.058 1.00 73.25 325 GLY A CA 1
ATOM 2534 C C . GLY A 1 325 ? -3.307 -23.257 -3.339 1.00 73.25 325 GLY A C 1
ATOM 2535 O O . GLY A 1 325 ? -2.875 -23.217 -4.492 1.00 73.25 325 GLY A O 1
ATOM 2536 N N . ALA A 1 326 ? -2.506 -23.126 -2.275 1.00 68.25 326 ALA A N 1
ATOM 2537 C CA . ALA A 1 326 ? -1.057 -22.907 -2.382 1.00 68.25 326 ALA A CA 1
ATOM 2538 C C . ALA A 1 326 ? -0.320 -24.062 -3.098 1.00 68.25 326 ALA A C 1
ATOM 2540 O O . ALA A 1 326 ? 0.600 -23.818 -3.874 1.00 68.25 326 ALA A O 1
ATOM 2541 N N . GLU A 1 327 ? -0.772 -25.302 -2.893 1.00 73.00 327 GLU A N 1
ATOM 2542 C CA . GLU A 1 327 ? -0.216 -26.536 -3.470 1.00 73.00 327 GLU A CA 1
ATOM 254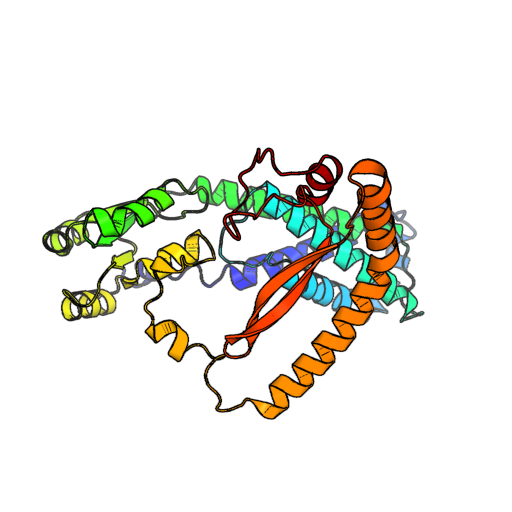3 C C . GLU A 1 327 ? -1.265 -27.231 -4.361 1.00 73.00 327 GLU A C 1
ATOM 2545 O O . GLU A 1 327 ? -1.638 -28.383 -4.153 1.00 73.00 327 GLU A O 1
ATOM 2550 N N . ASP A 1 328 ? -1.818 -26.506 -5.337 1.00 82.56 328 ASP A N 1
ATOM 2551 C CA . ASP A 1 328 ? -2.865 -27.052 -6.207 1.00 82.56 328 ASP A CA 1
ATOM 2552 C C . ASP A 1 328 ? -2.271 -27.959 -7.320 1.00 82.56 328 ASP A C 1
ATOM 2554 O O . ASP A 1 328 ? -1.489 -27.481 -8.156 1.00 82.56 328 ASP A O 1
ATOM 2558 N N . PRO A 1 329 ? -2.653 -29.255 -7.399 1.00 83.88 329 PRO A N 1
ATOM 2559 C CA . PRO A 1 329 ? -2.116 -30.217 -8.374 1.00 83.88 329 PRO A CA 1
ATOM 2560 C C . PRO A 1 329 ? -2.522 -29.924 -9.829 1.00 83.88 329 PRO A C 1
ATOM 2562 O O . PRO A 1 329 ? -2.017 -30.552 -10.773 1.00 83.88 329 PRO A O 1
ATOM 2565 N N . ARG A 1 330 ? -3.451 -28.984 -10.036 1.00 88.38 330 ARG A N 1
ATOM 2566 C CA . ARG A 1 330 ? -3.859 -28.495 -11.355 1.00 88.38 330 ARG A CA 1
ATOM 2567 C C . ARG A 1 330 ? -2.869 -27.482 -11.922 1.00 88.38 330 ARG A C 1
ATOM 2569 O O . ARG A 1 330 ? -2.933 -27.201 -13.117 1.00 88.38 330 ARG A O 1
ATOM 2576 N N . ILE A 1 331 ? -1.960 -26.934 -11.113 1.00 89.75 331 ILE A N 1
ATOM 2577 C CA . ILE A 1 331 ? -0.954 -25.964 -11.558 1.00 89.75 331 ILE A CA 1
ATOM 2578 C C . ILE A 1 331 ? 0.126 -26.667 -12.395 1.00 89.75 331 ILE A C 1
ATOM 2580 O O . ILE A 1 331 ? 0.638 -27.731 -12.051 1.00 89.75 331 ILE A O 1
ATOM 2584 N N . THR A 1 332 ? 0.466 -26.052 -13.524 1.00 90.75 332 THR A N 1
ATOM 2585 C CA . THR A 1 332 ? 1.518 -26.517 -14.442 1.00 90.75 332 THR A CA 1
ATOM 2586 C C . THR A 1 332 ? 2.919 -26.188 -13.923 1.00 90.75 332 THR A C 1
ATOM 2588 O O . THR A 1 332 ? 3.086 -25.378 -13.009 1.00 90.75 332 THR A O 1
ATOM 2591 N N . ARG A 1 333 ? 3.960 -26.794 -14.506 1.00 88.44 333 ARG A N 1
ATOM 2592 C CA . ARG A 1 333 ? 5.344 -26.558 -14.059 1.00 88.44 333 ARG A CA 1
ATOM 2593 C C . ARG A 1 333 ? 5.760 -25.107 -14.293 1.00 88.44 333 ARG A C 1
ATOM 2595 O O . ARG A 1 333 ? 6.259 -24.471 -13.366 1.00 88.44 333 ARG A O 1
ATOM 2602 N N . VAL A 1 334 ? 5.496 -24.569 -15.488 1.00 90.62 334 VAL A N 1
ATOM 2603 C CA . VAL A 1 334 ? 5.754 -23.150 -15.790 1.00 90.62 334 VAL A CA 1
ATOM 2604 C C . VAL A 1 334 ? 4.790 -22.263 -15.009 1.00 90.62 334 VAL A C 1
ATOM 2606 O O . VAL A 1 334 ? 5.201 -21.248 -14.451 1.00 90.62 334 VAL A O 1
ATOM 2609 N N . GLY A 1 335 ? 3.528 -22.679 -14.868 1.00 87.62 335 GLY A N 1
ATOM 2610 C CA . GLY A 1 335 ? 2.536 -21.974 -14.060 1.00 87.62 335 GLY A CA 1
ATOM 2611 C C . GLY A 1 335 ? 2.961 -21.736 -12.612 1.00 87.62 335 GLY A C 1
ATOM 2612 O O . GLY A 1 335 ? 2.677 -20.669 -12.076 1.00 87.62 335 GLY A O 1
ATOM 2613 N N . ARG A 1 336 ? 3.688 -22.669 -11.987 1.00 88.50 336 ARG A N 1
ATOM 2614 C CA . ARG A 1 336 ? 4.223 -22.481 -10.629 1.00 88.50 336 ARG A CA 1
ATOM 2615 C C . ARG A 1 336 ? 5.233 -21.334 -10.554 1.00 88.50 336 ARG A C 1
ATOM 2617 O O . ARG A 1 336 ? 5.225 -20.586 -9.584 1.00 88.50 336 ARG A O 1
ATOM 2624 N N . ILE A 1 337 ? 6.076 -21.180 -11.576 1.00 88.50 337 ILE A N 1
ATOM 2625 C CA . ILE A 1 337 ? 7.043 -20.077 -11.667 1.00 88.50 337 ILE A CA 1
ATOM 2626 C C . ILE A 1 337 ? 6.302 -18.764 -11.932 1.00 88.50 337 ILE A C 1
ATOM 2628 O O . ILE A 1 337 ? 6.513 -17.790 -11.217 1.00 88.50 337 ILE A O 1
ATOM 2632 N N . LEU A 1 338 ? 5.389 -18.751 -12.908 1.00 87.25 338 LEU A N 1
ATOM 2633 C CA . LEU A 1 338 ? 4.638 -17.553 -13.295 1.00 87.25 338 LEU A CA 1
ATOM 2634 C C . LEU A 1 338 ? 3.719 -17.019 -12.190 1.00 87.25 338 LEU A C 1
ATOM 2636 O O . LEU A 1 338 ? 3.445 -15.830 -12.168 1.00 87.25 338 LEU A O 1
ATOM 2640 N N . ARG A 1 339 ? 3.230 -17.873 -11.284 1.00 86.00 339 ARG A N 1
ATOM 2641 C CA . ARG A 1 339 ? 2.368 -17.464 -10.158 1.00 86.00 339 ARG A CA 1
ATOM 2642 C C . ARG A 1 339 ? 3.143 -16.972 -8.933 1.00 86.00 339 ARG A C 1
ATOM 2644 O O . ARG A 1 339 ? 2.514 -16.562 -7.963 1.00 86.00 339 ARG A O 1
ATOM 2651 N N . ARG A 1 340 ? 4.476 -17.071 -8.941 1.00 79.88 340 ARG A N 1
ATOM 2652 C CA . ARG A 1 340 ? 5.335 -16.654 -7.823 1.00 79.88 340 ARG A CA 1
ATOM 2653 C C . ARG A 1 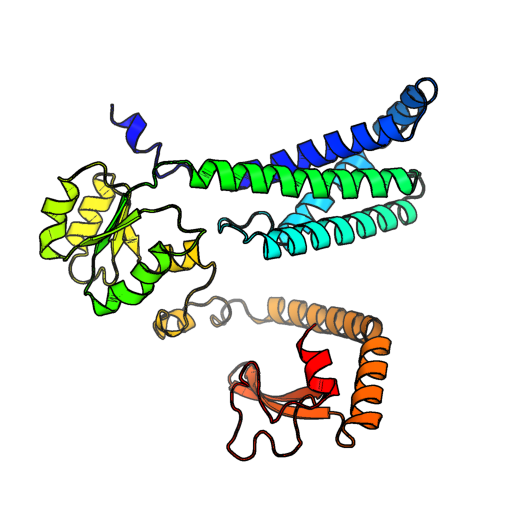340 ? 5.702 -15.167 -7.874 1.00 79.88 340 ARG A C 1
ATOM 2655 O O . ARG A 1 340 ? 6.017 -14.606 -6.827 1.00 79.88 340 ARG A O 1
ATOM 2662 N N . PHE A 1 341 ? 5.720 -14.581 -9.066 1.00 68.00 341 PHE A N 1
ATOM 2663 C CA . PHE A 1 341 ? 6.111 -13.195 -9.331 1.00 68.00 341 PHE A CA 1
ATOM 2664 C C . PHE A 1 341 ? 4.885 -12.349 -9.667 1.00 68.00 341 PHE A C 1
ATOM 2666 O O . PHE A 1 341 ? 4.927 -11.139 -9.363 1.00 68.00 341 PHE A O 1
#

Sequence (341 aa):
MMGRMLGRLSRHPREGVLFPLLDGLLLVAAAVLAHYVRFNPVDRAAHFARLSENPGLAVTGVLGIWLVATAAELYQKAHLLPGERLLRVSFAALAWGVLLALATYLVPTWKFGRGLLLGTTTGWALGALGVRAAWDRWLRGRQKPRVLVVGGEEELAPLLALAHHPACPWELAPVAPEQLQDALGQGETALVAVANPGRMAEQLVTLHFSGVPVVSTKKLWAFVEGRLPVSFLPPEAFLHQREFGGIHWEVFNRTTRVVDVVVSLFLLVLTLPLLALSALAVWLWDGRPVFYRQVRLGQFGRPFVLWKLRTMKPDAEVNGPEFAGAEDPRITRVGRILRRF

InterPro domains:
  IPR003362 Bacterial sugar transferase [PF02397] (257-340)

Solvent-accessible surface area (backbone atoms only — not comparable to full-atom values): 19482 Å² total; per-residue (Å²): 123,71,79,64,61,64,58,67,71,70,54,73,78,56,56,73,56,49,55,61,53,50,52,44,52,37,37,52,51,17,40,51,49,26,46,59,75,72,40,56,82,83,54,41,62,63,57,50,52,56,49,68,76,40,52,65,59,57,50,52,47,50,52,44,44,50,52,36,32,52,75,44,51,73,68,55,90,42,68,69,52,75,68,56,42,52,53,34,41,51,50,25,32,50,54,34,46,50,51,54,57,50,48,35,67,76,38,78,85,51,79,70,63,66,68,42,53,53,34,16,33,50,40,24,38,54,46,55,51,50,54,53,53,51,48,52,52,53,57,72,71,49,86,51,52,35,26,42,34,34,45,55,70,80,77,37,48,69,60,58,58,44,55,76,38,92,53,42,71,48,40,73,41,82,36,48,76,87,44,46,69,63,52,60,72,59,63,81,66,53,32,41,29,31,69,67,55,82,88,44,48,67,64,49,51,54,40,36,74,74,69,41,50,63,45,45,40,67,58,54,46,29,49,55,66,71,52,74,64,70,90,77,54,57,80,65,60,58,68,70,32,74,91,63,50,76,87,70,53,68,68,59,50,51,54,50,49,52,49,52,51,53,52,50,50,52,49,47,64,73,42,39,67,61,50,50,53,52,44,50,48,26,37,76,75,72,33,81,72,41,63,38,80,43,83,41,72,44,78,95,67,42,72,41,78,47,78,43,77,42,34,48,45,93,73,62,46,78,93,43,94,70,88,77,60,99,85,42,88,46,51,34,80,59,23,56,59,66,73,72,115

Foldseek 3Di:
DVVVQLCPQVPLPCLLVVLLVQLLVQLVVLLVVLLVVPDDPVCSVVVVVLCVVCVVLSVCLSVLLSVLLVVLVVSALAQDDLVSLLVSLVSSLVVSLVVSVVVCVVDVSNDDDSSSSVSSSVSSSVSSSVVSVVVLVVLVPDDAAEEEEEDDPVLCVVVVVLCPQSRQSHDYDYDYPVCVVVVVVPDDHQAYEYADCVVPVPVQVVCCVVPHHYYYSQVSCCSHVVDGDPVSDDPCNVVPDPVNPCPPPDPVVVVVVVVCVVVVVVVCVVCVVVVVVLLVVCCVFVNPDQKDWDWDQDDPRDIDIDIDGDQFHPCLAVVHDDDADPPRPRGGPSSNVVVVD

Secondary structure (DSSP, 8-state):
-GGGTHHHHTTTTSHHHHHHHHHHHHHHHHHHHHHHHHS-HHHHHHHHHHHHH-HHHHHHHHHHHHHHHHHTTTT-SSPPPHHHHHHHHHHHHHHHHHHHHHHHHHSTT----HHHHHHHHHHHHHHHHHHHHHHHHHHHTSPPPEEEEES-HHHHHHHHHGGG-TT--SEEEEE-GGGHHHHHHSS-EEEEEES-GGGGHHHHHHHHHTT--EEEHHHHHHHHHSS--GGGS-THHHHT-TTT-GGGHHHHHHHHHHHHHHHHHHHHHHHHHHHHHHHHHIIIII-S--EEEEEEE-GGG-EEEEEEE--B-TTTTTT---PPPTT-TTB-HHHHHHTT-

Mean predicted aligned error: 12.52 Å

Organism: NCBI:txid1312852

pLDDT: mean 81.24, std 12.65, range [27.09, 96.5]

Nearest PDB structures (foldseek):
  8e37-assembly3_C  TM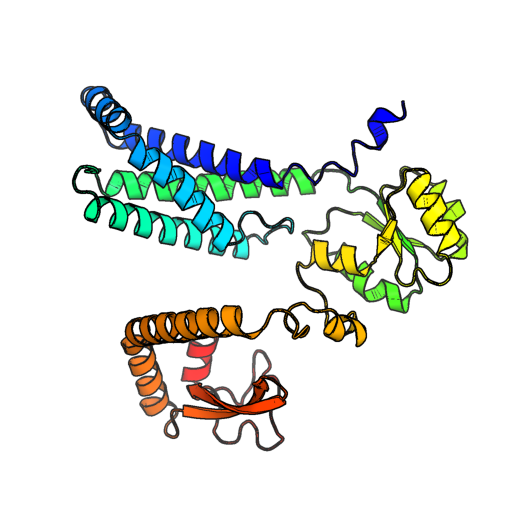=7.904E-01  e=6.178E-03  Campylobacter concisus 13826
  8a98-assembly1_SB  TM=5.588E-01  e=2.106E-01  Leishmania major strain Friedlin
  5uxw-assembly2_B  TM=4.749E-01  e=1.136E+00  Bartonella quintana str. Toulouse
  3rjz-assembly1_A-2  TM=4.550E-01  e=4.470E+00  Pyrococcus furiosus DSM 3638
  6acx-assembly3_B  TM=3.951E-01  e=5.817E+00  Mycolicibacterium smegmatis MC2 155